Protein AF-A0A0A9AH48-F1 (afdb_monomer_lite)

Sequence (201 aa):
MADVQRRRLSGMTERDKIAEALKIYRGRDGKDGEPFKFLHCWPLMQHTPKWNDLLTSKKQTTSSKKQKASSSASPGLSTPVSADSCCPNDDDAAVTLSSEALKRPPGKKDVKEKRARSQLSKEQNLYKEAFDDLWSKKSLLEAEKEQKKQECYERAYAQEQERIRIDQENLVARNKELELKTWLEKERIMSIDTVPRVVHV

Structure (mmCIF, N/CA/C/O backbone):
data_AF-A0A0A9AH48-F1
#
_entry.id   AF-A0A0A9AH48-F1
#
loop_
_atom_site.group_PDB
_atom_site.id
_atom_site.type_symbol
_atom_site.label_atom_id
_atom_site.label_alt_id
_atom_site.label_comp_id
_atom_site.label_asym_id
_atom_site.label_entity_id
_atom_site.label_seq_id
_atom_site.pdbx_PDB_ins_code
_atom_site.Cartn_x
_atom_site.Cartn_y
_atom_site.Cartn_z
_atom_site.occupancy
_atom_site.B_iso_or_equiv
_atom_site.auth_seq_id
_atom_site.auth_comp_id
_atom_site.auth_asym_id
_atom_site.auth_atom_id
_atom_site.pdbx_PDB_model_num
ATOM 1 N N . MET A 1 1 ? -27.905 21.337 14.144 1.00 49.84 1 MET A N 1
ATOM 2 C CA . MET A 1 1 ? -29.143 20.897 14.844 1.00 49.84 1 MET A CA 1
ATOM 3 C C . MET A 1 1 ? -30.244 21.967 14.839 1.00 49.84 1 MET A C 1
ATOM 5 O O . MET A 1 1 ? -31.364 21.639 14.467 1.00 49.84 1 MET A O 1
ATOM 9 N N . ALA A 1 2 ? -29.953 23.232 15.186 1.00 49.94 2 ALA A N 1
ATOM 10 C CA . ALA A 1 2 ? -30.958 24.311 15.210 1.00 49.94 2 ALA A CA 1
ATOM 11 C C . ALA A 1 2 ? -31.570 24.646 13.829 1.00 49.94 2 ALA A C 1
ATOM 13 O O . ALA A 1 2 ? -32.741 25.005 13.748 1.00 49.94 2 ALA A O 1
ATOM 14 N N . ASP A 1 3 ? -30.815 24.474 12.738 1.00 56.50 3 ASP A N 1
ATOM 15 C CA . ASP A 1 3 ? -31.299 24.766 11.378 1.00 56.50 3 ASP A CA 1
ATOM 16 C C . ASP A 1 3 ? -32.334 23.756 10.858 1.00 56.50 3 ASP A C 1
ATOM 18 O O . ASP A 1 3 ? -33.286 24.147 10.188 1.00 56.50 3 ASP A O 1
ATOM 22 N N . VAL A 1 4 ? -32.213 22.480 11.239 1.00 55.78 4 VAL A N 1
ATOM 23 C CA . VAL A 1 4 ? -33.151 21.406 10.852 1.00 55.78 4 VAL A CA 1
ATOM 24 C C . VAL A 1 4 ? -34.480 21.543 11.598 1.00 55.78 4 VAL A C 1
ATOM 26 O O . VAL A 1 4 ? -35.555 21.381 11.029 1.00 55.78 4 VAL A O 1
ATOM 29 N N . GLN A 1 5 ? -34.440 21.920 12.881 1.00 56.81 5 GLN A N 1
ATOM 30 C CA . GLN A 1 5 ? -35.655 22.110 13.682 1.00 56.81 5 GLN A CA 1
ATOM 31 C C . GLN A 1 5 ? -36.518 23.297 13.229 1.00 56.81 5 GLN A C 1
ATOM 33 O O . GLN A 1 5 ? -37.708 23.313 13.549 1.00 56.81 5 GLN A O 1
ATOM 38 N N . ARG A 1 6 ? -35.942 24.261 12.496 1.00 58.12 6 ARG A N 1
ATOM 39 C CA . ARG A 1 6 ? -36.639 25.444 11.964 1.00 58.12 6 ARG A CA 1
ATOM 40 C C . ARG A 1 6 ? -37.364 25.190 10.637 1.00 58.12 6 ARG A C 1
ATOM 42 O O . ARG A 1 6 ? -38.284 25.931 10.317 1.00 58.12 6 ARG A O 1
ATOM 49 N N . ARG A 1 7 ? -37.012 24.133 9.896 1.00 59.62 7 ARG A N 1
ATOM 50 C CA . ARG A 1 7 ? -37.575 23.798 8.572 1.00 59.62 7 ARG A CA 1
ATOM 51 C C . ARG A 1 7 ? -38.708 22.769 8.638 1.00 59.62 7 ARG A C 1
ATOM 53 O O . ARG A 1 7 ? -38.764 21.873 7.806 1.00 59.62 7 ARG A O 1
ATOM 60 N N . ARG A 1 8 ? -39.592 22.838 9.642 1.00 57.47 8 ARG A N 1
ATOM 61 C CA . ARG A 1 8 ? -40.650 21.824 9.839 1.00 57.47 8 ARG A CA 1
ATOM 62 C C . ARG A 1 8 ? -41.649 21.794 8.676 1.00 57.47 8 ARG A C 1
ATOM 64 O O . ARG A 1 8 ? -42.706 22.408 8.748 1.00 57.47 8 ARG A O 1
ATOM 71 N N . LEU A 1 9 ? -41.333 21.028 7.639 1.00 56.31 9 LEU A N 1
ATOM 72 C CA . LEU A 1 9 ? -42.283 20.578 6.633 1.00 56.31 9 LEU A CA 1
ATOM 73 C C . LEU A 1 9 ? -43.067 19.402 7.234 1.00 56.31 9 LEU A C 1
ATOM 75 O O . LEU A 1 9 ? -42.487 18.476 7.812 1.00 56.31 9 LEU A O 1
ATOM 79 N N . SER A 1 10 ? -44.396 19.486 7.184 1.00 58.53 10 SER A N 1
ATOM 80 C CA . SER A 1 10 ? -45.289 18.436 7.685 1.00 58.53 10 SER A CA 1
ATOM 81 C C . SER A 1 10 ? -44.989 17.106 6.976 1.00 58.53 10 SER A C 1
ATOM 83 O O . SER A 1 10 ? -44.816 17.093 5.762 1.00 58.53 10 SER A O 1
ATOM 85 N N . GLY A 1 11 ? -44.899 15.999 7.724 1.00 67.00 11 GLY A N 1
ATOM 86 C CA . GLY A 1 11 ? -44.683 14.648 7.172 1.00 67.00 11 GLY A CA 1
ATOM 87 C C . GLY A 1 11 ? -43.262 14.074 7.278 1.00 67.00 11 GLY A C 1
ATOM 88 O O . GLY A 1 11 ? -43.054 12.914 6.946 1.00 67.00 11 GLY A O 1
ATOM 89 N N . MET A 1 12 ? -42.286 14.831 7.785 1.00 69.88 12 MET A N 1
ATOM 90 C CA . MET A 1 12 ? -40.894 14.372 7.869 1.00 69.88 12 MET A CA 1
ATOM 91 C C . MET A 1 12 ? -40.663 13.410 9.049 1.00 69.88 12 MET A C 1
ATOM 93 O O . MET A 1 12 ? -40.837 13.785 10.222 1.00 69.88 12 MET A O 1
ATOM 97 N N . THR A 1 13 ? -40.255 12.172 8.752 1.00 80.00 13 THR A N 1
ATOM 98 C CA . THR A 1 13 ? -39.996 11.137 9.762 1.00 80.00 13 THR A CA 1
ATOM 99 C C . THR A 1 13 ? -38.725 11.444 10.558 1.00 80.00 13 THR A C 1
ATOM 101 O O . THR A 1 13 ? -37.903 12.284 10.189 1.00 80.00 13 THR A O 1
ATOM 104 N N . GLU A 1 14 ? -38.542 10.787 11.704 1.00 76.38 14 GLU A N 1
ATOM 105 C CA . GLU A 1 14 ? -37.315 10.943 12.499 1.00 76.38 14 GLU A CA 1
ATOM 106 C C . GLU A 1 14 ? -36.061 10.526 11.717 1.00 76.38 14 GLU A C 1
ATOM 108 O O . GLU A 1 14 ? -35.030 11.190 11.807 1.00 76.38 14 GLU A O 1
ATOM 113 N N . ARG A 1 15 ? -36.181 9.499 10.867 1.00 80.06 15 ARG A N 1
ATOM 114 C CA . ARG A 1 15 ? -35.108 9.064 9.964 1.00 80.06 15 ARG A CA 1
ATOM 115 C C . ARG A 1 15 ? -34.730 10.159 8.972 1.00 80.06 15 ARG A C 1
ATOM 117 O O . ARG A 1 15 ? -33.544 10.413 8.784 1.00 80.06 15 ARG A O 1
ATOM 124 N N . ASP A 1 16 ? -35.718 10.857 8.419 1.00 83.75 16 ASP A N 1
ATOM 125 C CA . ASP A 1 16 ? -35.485 11.947 7.465 1.00 83.75 16 ASP A CA 1
ATOM 126 C C . ASP A 1 16 ? -34.756 13.124 8.124 1.00 83.75 16 ASP A C 1
ATOM 128 O O . ASP A 1 16 ? -33.845 13.708 7.540 1.00 83.75 16 ASP A O 1
ATOM 132 N N . LYS A 1 17 ? -35.087 13.432 9.385 1.00 84.62 17 LYS A N 1
ATOM 133 C CA . LYS A 1 17 ? -34.401 14.473 10.172 1.00 84.62 17 LYS A CA 1
ATOM 134 C C . LYS A 1 17 ? -32.947 14.111 10.452 1.00 84.62 17 LYS A C 1
ATOM 136 O O . LYS A 1 17 ? -32.075 14.974 10.373 1.00 84.62 17 LYS A O 1
ATOM 141 N N . ILE A 1 18 ? -32.683 12.845 10.774 1.00 85.50 18 ILE A N 1
ATOM 142 C CA . ILE A 1 18 ? -31.320 12.340 10.971 1.00 85.50 18 ILE A CA 1
ATOM 143 C C . ILE A 1 18 ? -30.544 12.412 9.649 1.00 85.50 18 ILE A C 1
ATOM 145 O O . ILE A 1 18 ? -29.411 12.893 9.634 1.00 85.50 18 ILE A O 1
ATOM 149 N N . ALA A 1 19 ? -31.154 12.007 8.533 1.00 85.06 19 ALA A N 1
ATOM 150 C CA . ALA A 1 19 ? -30.534 12.058 7.211 1.00 85.06 19 ALA A CA 1
ATOM 151 C C . ALA A 1 19 ? -30.188 13.496 6.782 1.00 85.06 19 ALA A C 1
ATOM 153 O O . ALA A 1 19 ? -29.071 13.750 6.320 1.00 85.06 19 ALA A O 1
ATOM 154 N N . GLU A 1 20 ? -31.098 14.451 6.987 1.00 84.06 20 GLU A N 1
ATOM 155 C CA . GLU A 1 20 ? -30.853 15.868 6.702 1.00 84.06 20 GLU A CA 1
ATOM 156 C C . GLU A 1 20 ? -29.744 16.435 7.601 1.00 84.06 20 GLU A C 1
ATOM 158 O O . GLU A 1 20 ? -28.820 17.088 7.113 1.00 84.06 20 GLU A O 1
ATOM 163 N N . ALA A 1 21 ? -29.773 16.128 8.901 1.00 84.69 21 ALA A N 1
ATOM 164 C CA . ALA A 1 21 ? -28.740 16.561 9.836 1.00 84.69 21 ALA A CA 1
ATOM 165 C C . ALA A 1 21 ? -27.350 16.024 9.456 1.00 84.69 21 ALA A C 1
ATOM 167 O O . ALA A 1 21 ? -26.375 16.774 9.501 1.00 84.69 21 ALA A O 1
ATOM 168 N N . LEU A 1 22 ? -27.254 14.762 9.024 1.00 84.75 22 LEU A N 1
ATOM 169 C CA . LEU A 1 22 ? -26.005 14.163 8.544 1.00 84.75 22 LEU A CA 1
ATOM 170 C C . LEU A 1 22 ? -25.510 14.803 7.245 1.00 84.75 22 LEU A C 1
ATOM 172 O O . LEU A 1 22 ? -24.304 14.969 7.062 1.00 84.75 22 LEU A O 1
ATOM 176 N N . LYS A 1 23 ? -26.427 15.175 6.345 1.00 84.62 23 LYS A N 1
ATOM 177 C CA . LYS A 1 23 ? -26.090 15.897 5.112 1.00 84.62 23 LYS A CA 1
ATOM 178 C C . LYS A 1 23 ? -25.505 17.275 5.423 1.00 84.62 23 LYS A C 1
ATOM 180 O O . LYS A 1 23 ? -24.501 17.647 4.826 1.00 84.62 23 LYS A O 1
ATOM 185 N N . ILE A 1 24 ? -26.091 17.994 6.379 1.00 83.94 24 ILE A N 1
ATOM 186 C CA . ILE A 1 24 ? -25.587 19.299 6.828 1.00 83.94 24 ILE A CA 1
ATOM 187 C C . ILE A 1 24 ? -24.231 19.147 7.521 1.00 83.94 24 ILE A C 1
ATOM 189 O O . ILE A 1 24 ? -23.325 19.925 7.241 1.00 83.94 24 ILE A O 1
ATOM 193 N N . TYR A 1 25 ? -24.069 18.130 8.372 1.00 82.62 25 TYR A N 1
ATOM 194 C CA . TYR A 1 25 ? -22.811 17.868 9.071 1.00 82.62 25 TYR A CA 1
ATOM 195 C C . TYR A 1 25 ? -21.651 17.663 8.089 1.00 82.62 25 TYR A C 1
ATOM 197 O O . TYR A 1 25 ? -20.640 18.347 8.204 1.00 82.62 25 TYR A O 1
ATOM 205 N N . ARG A 1 26 ? -21.833 16.822 7.060 1.00 81.94 26 ARG A N 1
ATOM 206 C CA . ARG A 1 26 ? -20.818 16.608 6.011 1.00 81.94 26 ARG A CA 1
ATOM 207 C C . ARG A 1 26 ? -20.449 17.871 5.231 1.00 81.94 26 ARG A C 1
ATOM 209 O O . ARG A 1 26 ? -19.326 17.962 4.761 1.00 81.94 26 ARG A O 1
ATOM 216 N N . GLY A 1 27 ? -21.384 18.806 5.056 1.00 72.25 27 GLY A N 1
ATOM 217 C CA . GLY A 1 27 ? -21.158 20.015 4.258 1.00 72.25 27 GLY A CA 1
ATOM 218 C C . GLY A 1 27 ? -20.640 21.226 5.037 1.00 72.25 27 GLY A C 1
ATOM 219 O O . GLY A 1 27 ? -20.173 22.170 4.410 1.00 72.25 27 GLY A O 1
ATOM 220 N N . ARG A 1 28 ? -20.765 21.242 6.372 1.00 66.00 28 ARG A N 1
ATOM 221 C CA . ARG A 1 28 ? -20.527 22.447 7.190 1.00 66.00 28 ARG A CA 1
ATOM 222 C C . ARG A 1 28 ? -19.493 22.261 8.299 1.00 66.00 28 ARG A C 1
ATOM 224 O O . ARG A 1 28 ? -18.711 23.174 8.523 1.00 66.00 28 ARG A O 1
ATOM 231 N N . ASP A 1 29 ? -19.487 21.096 8.951 1.00 60.84 29 ASP A N 1
ATOM 232 C CA . ASP A 1 29 ? -18.721 20.855 10.188 1.00 60.84 29 ASP A CA 1
ATOM 233 C C . ASP A 1 29 ? -17.837 19.591 10.133 1.00 60.84 29 ASP A C 1
ATOM 235 O O . ASP A 1 29 ? -17.023 19.351 11.027 1.00 60.84 29 ASP A O 1
ATOM 239 N N . GLY A 1 30 ? -18.001 18.744 9.114 1.00 61.38 30 GLY A N 1
ATOM 240 C CA . GLY A 1 30 ? -17.154 17.580 8.897 1.00 61.38 30 GLY A CA 1
ATOM 241 C C . GLY A 1 30 ? -15.788 18.024 8.392 1.00 61.38 30 GLY A C 1
ATOM 242 O O . GLY A 1 30 ? -15.699 18.579 7.300 1.00 61.38 30 GLY A O 1
ATOM 243 N N . LYS A 1 31 ? -14.724 17.752 9.160 1.00 60.12 31 LYS A N 1
ATOM 244 C CA . LYS A 1 31 ? -13.366 17.740 8.603 1.00 60.12 31 LYS A CA 1
ATOM 245 C C . LYS A 1 31 ? -13.378 16.760 7.424 1.00 60.12 31 LYS A C 1
ATOM 247 O O . LYS A 1 31 ? -13.633 15.577 7.625 1.00 60.12 31 LYS A O 1
ATOM 252 N N . ASP A 1 32 ? -13.209 17.278 6.214 1.00 63.44 32 ASP A N 1
ATOM 253 C CA . ASP A 1 32 ? -12.884 16.503 5.013 1.00 63.44 32 ASP A CA 1
ATOM 254 C C . ASP A 1 32 ? -13.919 15.439 4.595 1.00 63.44 32 ASP A C 1
ATOM 256 O O . ASP A 1 32 ? -13.577 14.371 4.100 1.00 63.44 32 ASP A O 1
ATOM 260 N N . GLY A 1 33 ? -15.217 15.714 4.785 1.00 68.06 33 GLY A N 1
ATOM 261 C CA . GLY A 1 33 ? -16.286 14.805 4.341 1.00 68.06 33 GLY A CA 1
ATOM 262 C C . GLY A 1 33 ? -16.446 13.537 5.190 1.00 68.06 33 GLY A C 1
ATOM 263 O O . GLY A 1 33 ? -17.256 12.670 4.848 1.00 68.06 33 GLY A O 1
ATOM 264 N N . GLU A 1 34 ? -15.738 13.449 6.317 1.00 72.75 34 GLU A N 1
ATOM 265 C CA . GLU A 1 34 ? -15.803 12.315 7.233 1.00 72.75 34 GLU A CA 1
ATOM 266 C C . GLU A 1 34 ? -17.229 12.098 7.783 1.00 72.75 34 GLU A C 1
ATOM 268 O O . GLU A 1 34 ? -17.906 13.046 8.211 1.00 72.75 34 GLU A O 1
ATOM 273 N N . PRO A 1 35 ? -17.721 10.844 7.809 1.00 79.44 35 PRO A N 1
ATOM 274 C CA . PRO A 1 35 ? -19.018 10.534 8.387 1.00 79.44 35 PRO A CA 1
ATOM 275 C C . PRO A 1 35 ? -19.008 10.759 9.906 1.00 79.44 35 PRO A C 1
ATOM 277 O O . PRO A 1 35 ? -17.994 10.614 10.588 1.00 79.44 35 PRO A O 1
ATOM 280 N N . PHE A 1 36 ? -20.174 11.084 10.470 1.00 83.25 36 PHE A N 1
ATOM 281 C CA . PHE A 1 36 ? -20.322 11.259 11.914 1.00 83.25 36 PHE A CA 1
ATOM 282 C C . PHE A 1 36 ? -19.965 9.959 12.661 1.00 83.25 36 PHE A C 1
ATOM 284 O O . PHE A 1 36 ? -20.714 8.980 12.628 1.00 83.25 36 PHE A O 1
ATOM 291 N N . LYS A 1 37 ? -18.823 9.969 13.359 1.00 84.56 37 LYS A N 1
ATOM 292 C CA . LYS A 1 37 ? -18.174 8.778 13.945 1.00 84.56 37 LYS A CA 1
ATOM 293 C C . LYS A 1 37 ? -19.051 8.032 14.961 1.00 84.56 37 LYS A C 1
ATOM 295 O O . LYS A 1 37 ? -18.939 6.818 15.110 1.00 84.56 37 LYS A O 1
ATOM 300 N N . PHE A 1 38 ? -19.977 8.739 15.611 1.00 85.31 38 PHE A N 1
ATOM 301 C CA . PHE A 1 38 ? -20.841 8.201 16.668 1.00 85.31 38 PHE A CA 1
ATOM 302 C C . PHE A 1 38 ? -22.277 7.904 16.219 1.00 85.31 38 PHE A C 1
ATOM 304 O O . PHE A 1 38 ? -23.157 7.717 17.058 1.00 85.31 38 PHE A O 1
ATOM 311 N N . LEU A 1 39 ? -22.548 7.834 14.909 1.00 86.19 39 LEU A N 1
ATOM 312 C CA . LEU A 1 39 ? -23.901 7.535 14.419 1.00 86.19 39 LEU A CA 1
ATOM 313 C C . LEU A 1 39 ? -24.406 6.171 14.917 1.00 86.19 39 LEU A C 1
ATOM 315 O O . LEU A 1 39 ? -25.579 6.022 15.248 1.00 86.19 39 LEU A O 1
ATOM 319 N N . HIS A 1 40 ? -23.499 5.199 15.029 1.00 85.31 40 HIS A N 1
ATOM 320 C CA . HIS A 1 40 ? -23.788 3.847 15.506 1.00 85.31 40 HIS A CA 1
ATOM 321 C C . HIS A 1 40 ? -24.152 3.787 17.001 1.00 85.31 40 HIS A C 1
ATOM 323 O O . HIS A 1 40 ? -24.808 2.842 17.430 1.00 85.31 40 HIS A O 1
ATOM 329 N N . CYS A 1 41 ? -23.771 4.791 17.800 1.00 85.38 41 CYS A N 1
ATOM 330 C CA . CYS A 1 41 ? -24.069 4.822 19.233 1.00 85.38 41 CYS A CA 1
ATOM 331 C C . CYS A 1 41 ? -25.546 5.138 19.509 1.00 85.38 41 CYS A C 1
ATOM 333 O O . CYS A 1 41 ? -26.105 4.660 20.493 1.00 85.38 41 CYS A O 1
ATOM 335 N N . TRP A 1 42 ? -26.195 5.918 18.639 1.00 85.31 42 TRP A N 1
ATOM 336 C CA . TRP A 1 42 ? -27.593 6.326 18.805 1.00 85.31 42 TRP A CA 1
ATOM 337 C C . TRP A 1 42 ? -28.575 5.149 18.968 1.00 85.31 42 TRP A C 1
ATOM 339 O O . TRP A 1 42 ? -29.266 5.102 19.991 1.00 85.31 42 TRP A O 1
ATOM 349 N N . PRO A 1 43 ? -28.626 4.162 18.047 1.00 83.88 43 PRO A N 1
ATOM 350 C CA . PRO A 1 43 ? -29.531 3.022 18.190 1.00 83.88 43 PRO A CA 1
ATOM 351 C C . PRO A 1 43 ? -29.215 2.142 19.408 1.00 83.88 43 PRO A C 1
ATOM 353 O O . PRO A 1 43 ? -30.109 1.475 19.917 1.00 83.88 43 PRO A O 1
ATOM 356 N N . LEU A 1 44 ? -27.977 2.160 19.913 1.00 85.88 44 LEU A N 1
ATOM 357 C CA . LEU A 1 44 ? -27.593 1.424 21.122 1.00 85.88 44 LEU A CA 1
ATOM 358 C C . LEU A 1 44 ? -28.069 2.130 22.399 1.00 85.88 44 LEU A C 1
ATOM 360 O O . LEU A 1 44 ? -28.455 1.480 23.366 1.00 85.88 44 LEU A O 1
ATOM 364 N N . MET A 1 45 ? -28.072 3.464 22.408 1.00 83.19 45 MET A N 1
ATOM 365 C CA . MET A 1 45 ? 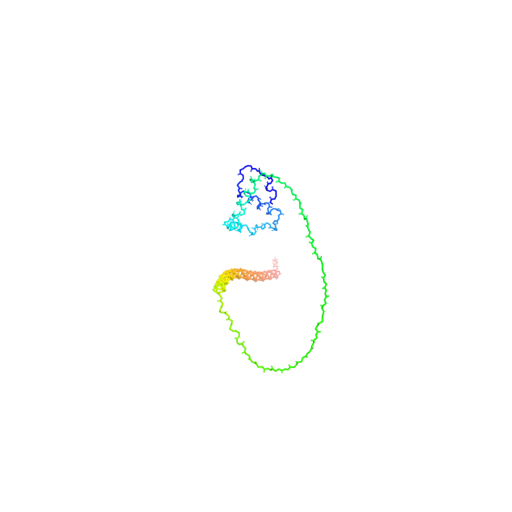-28.459 4.256 23.577 1.00 83.19 45 MET A CA 1
ATOM 366 C C . MET A 1 45 ? -29.976 4.412 23.715 1.00 83.19 45 MET A C 1
ATOM 368 O O . MET A 1 45 ? -30.478 4.411 24.841 1.00 83.19 45 MET A O 1
ATOM 372 N N . GLN A 1 46 ? -30.713 4.510 22.602 1.00 79.12 46 GLN A N 1
ATOM 373 C CA . GLN A 1 46 ? -32.150 4.824 22.612 1.00 79.12 46 GLN A CA 1
ATOM 374 C C . GLN A 1 46 ? -33.011 3.788 23.354 1.00 79.12 46 GLN A C 1
ATOM 376 O O . GLN A 1 46 ? -34.071 4.131 23.859 1.00 79.12 46 GLN A O 1
ATOM 381 N N . HIS A 1 47 ? -32.557 2.535 23.448 1.00 78.75 47 HIS A N 1
ATOM 382 C CA . HIS A 1 47 ? -33.293 1.460 24.122 1.00 78.75 47 HIS A CA 1
ATOM 383 C C . HIS A 1 47 ? -32.922 1.296 25.600 1.00 78.75 47 HIS A C 1
ATOM 385 O O . HIS A 1 47 ? -33.529 0.489 26.301 1.00 78.75 47 HIS A O 1
ATOM 391 N N . THR A 1 48 ? -31.944 2.055 26.098 1.00 83.00 48 THR A N 1
ATOM 392 C CA . THR A 1 48 ? -31.537 1.955 27.501 1.00 83.00 48 THR A CA 1
ATOM 393 C C . THR A 1 48 ? -32.567 2.631 28.421 1.00 83.00 48 THR A C 1
ATOM 395 O O . THR A 1 48 ? -33.095 3.697 28.086 1.00 83.00 48 THR A O 1
ATOM 398 N N . PRO A 1 49 ? -32.849 2.059 29.609 1.00 77.88 49 PRO A N 1
ATOM 399 C CA . PRO A 1 49 ? -33.900 2.553 30.507 1.00 77.88 49 PRO A CA 1
ATOM 400 C C . PRO A 1 49 ? -33.686 4.017 30.913 1.00 77.88 49 PRO A C 1
ATOM 402 O O . PRO A 1 49 ? -34.623 4.809 30.900 1.00 77.88 49 PRO A O 1
ATOM 405 N N . LYS A 1 50 ? -32.424 4.417 31.120 1.00 82.06 50 LYS A N 1
ATOM 406 C CA . LYS A 1 50 ? -32.038 5.796 31.453 1.00 82.06 50 LYS A CA 1
ATOM 407 C C . LYS A 1 50 ? -32.504 6.829 30.416 1.00 82.06 50 LYS A C 1
ATOM 409 O O . LYS A 1 50 ? -32.812 7.962 30.779 1.00 82.06 50 LYS A O 1
ATOM 414 N N . TRP A 1 51 ? -32.532 6.464 29.133 1.00 79.44 51 TRP A N 1
ATOM 415 C CA . TRP A 1 51 ? -32.963 7.357 28.054 1.00 79.44 51 TRP A CA 1
ATOM 416 C C . TRP A 1 51 ? -34.473 7.306 27.823 1.00 79.44 51 TRP A C 1
ATOM 418 O O . TRP A 1 51 ? -35.078 8.347 27.566 1.00 79.44 51 TRP A O 1
ATOM 428 N N . ASN A 1 52 ? -35.093 6.137 27.991 1.00 78.00 52 ASN A N 1
ATOM 429 C CA . ASN A 1 52 ? -36.548 5.998 27.934 1.00 78.00 52 ASN A CA 1
ATOM 430 C C . ASN A 1 52 ? -37.242 6.866 28.997 1.00 78.00 52 ASN A C 1
ATOM 432 O O . ASN A 1 52 ? -38.171 7.601 28.662 1.00 78.00 52 ASN A O 1
ATOM 436 N N . ASP A 1 53 ? -36.732 6.871 30.232 1.00 78.81 53 ASP A N 1
ATOM 437 C CA . ASP A 1 53 ? -37.262 7.692 31.332 1.00 78.81 53 ASP A CA 1
ATOM 438 C C . ASP A 1 53 ? -37.124 9.198 31.059 1.00 78.81 53 ASP A C 1
ATOM 440 O O . ASP A 1 53 ? -38.002 9.998 31.389 1.00 78.81 53 ASP A O 1
ATOM 444 N N . LEU A 1 54 ? -36.040 9.606 30.392 1.00 77.12 54 LEU A N 1
ATOM 445 C CA . LEU A 1 54 ? -35.839 10.993 29.974 1.00 77.12 54 LEU A CA 1
ATOM 446 C C . LEU A 1 54 ? -36.861 11.409 28.900 1.00 77.12 54 LEU A C 1
ATOM 448 O O . LEU A 1 54 ? -37.391 12.523 28.940 1.00 77.12 54 LEU A O 1
ATOM 452 N N . LEU A 1 55 ? -37.152 10.526 27.936 1.00 73.00 55 LEU A N 1
ATOM 453 C CA . LEU A 1 55 ? -38.136 10.780 26.879 1.00 73.00 55 LEU A CA 1
ATOM 454 C C . LEU A 1 55 ? -39.569 10.854 27.429 1.00 73.00 55 LEU A C 1
ATOM 456 O O . LEU A 1 55 ? -40.349 11.700 26.978 1.00 73.00 55 LEU A O 1
ATOM 460 N N . THR A 1 56 ? -39.924 10.011 28.400 1.00 70.06 56 THR A N 1
ATOM 461 C CA . THR A 1 56 ? -41.249 10.024 29.046 1.00 70.06 56 THR A CA 1
ATOM 462 C C . THR A 1 56 ? -41.410 11.226 29.982 1.00 70.06 56 THR A C 1
ATOM 464 O O . THR A 1 56 ? -42.424 11.922 29.900 1.00 70.06 56 THR A O 1
ATOM 467 N N . SER A 1 57 ? -40.383 11.568 30.767 1.00 67.88 57 SER A N 1
ATOM 468 C CA . SER A 1 57 ? -40.334 12.774 31.611 1.00 67.88 57 SER A CA 1
ATOM 469 C C . SER A 1 57 ? -40.469 14.070 30.797 1.00 67.88 57 SER A C 1
ATOM 471 O O . SER A 1 57 ? -41.240 14.975 31.137 1.00 67.88 57 SER A O 1
ATOM 473 N N . LYS A 1 58 ? -39.798 14.155 29.641 1.00 63.41 58 LYS A N 1
ATOM 474 C CA . LYS A 1 58 ? -39.886 15.326 28.756 1.00 63.41 58 LYS A CA 1
ATOM 475 C C . LYS A 1 58 ? -41.260 15.477 28.093 1.00 63.41 58 LYS A C 1
ATOM 477 O O . LYS A 1 58 ? -41.668 16.598 27.804 1.00 63.41 58 LYS A O 1
ATOM 482 N N . LYS A 1 59 ? -42.005 14.385 27.885 1.00 59.25 59 LYS A N 1
ATOM 483 C CA . LYS A 1 59 ? -43.416 14.458 27.462 1.00 59.25 59 LYS A CA 1
ATOM 484 C C . LYS A 1 59 ? -44.319 14.958 28.595 1.00 59.25 59 LYS A C 1
ATOM 486 O O . LYS A 1 59 ? -45.179 15.799 28.342 1.00 59.25 59 LYS A O 1
ATOM 491 N N . GLN A 1 60 ? -44.092 14.522 29.835 1.00 54.97 60 GLN A N 1
ATOM 492 C CA . GLN A 1 60 ? -44.903 14.921 30.994 1.00 54.97 60 GLN A CA 1
ATOM 493 C C . GLN A 1 60 ? -44.756 16.409 31.358 1.00 54.97 60 GLN A C 1
ATOM 495 O O . GLN A 1 60 ? -45.761 17.079 31.604 1.00 54.97 60 GLN A O 1
ATOM 500 N N . THR A 1 61 ? -43.537 16.956 31.306 1.00 50.88 61 THR A N 1
ATOM 501 C CA . THR A 1 61 ? -43.249 18.368 31.652 1.00 50.88 61 THR A CA 1
ATOM 502 C C . THR A 1 61 ? -43.859 19.394 30.692 1.00 50.88 61 THR A C 1
ATOM 504 O O . THR A 1 61 ? -43.988 20.562 31.047 1.00 50.88 61 THR A O 1
ATOM 507 N N . THR A 1 62 ? -44.296 18.983 29.499 1.00 47.06 62 THR A N 1
ATOM 508 C CA . THR A 1 62 ? -45.008 19.873 28.561 1.00 47.06 62 THR A CA 1
ATOM 509 C C . THR A 1 62 ? -46.518 19.960 28.807 1.00 47.06 62 THR A C 1
ATOM 511 O O . THR A 1 62 ? -47.183 20.768 28.162 1.00 47.06 62 THR A O 1
ATOM 514 N N . SER A 1 63 ? -47.068 19.171 29.743 1.00 47.69 63 SER A N 1
ATOM 515 C CA . SER A 1 63 ? -48.520 19.096 29.989 1.00 47.69 63 SER A CA 1
ATOM 516 C C . SER A 1 63 ? -49.026 19.853 31.227 1.00 47.69 63 SER A C 1
ATOM 518 O O . SER A 1 63 ? -50.231 20.047 31.364 1.00 47.69 63 SER A O 1
ATOM 520 N N . SER A 1 64 ? -48.158 20.349 32.115 1.00 43.59 64 SER A N 1
ATOM 521 C CA . SER A 1 64 ? -48.579 21.009 33.360 1.00 43.59 64 SER A CA 1
ATOM 522 C C . SER A 1 64 ? -48.483 22.538 33.287 1.00 43.59 64 SER A C 1
ATOM 524 O O . SER A 1 64 ? -47.578 23.171 33.828 1.00 43.59 64 SER A O 1
ATOM 526 N N . LYS A 1 65 ? -49.475 23.167 32.646 1.00 48.25 65 LYS A N 1
ATOM 527 C CA . LYS A 1 65 ? -49.720 24.613 32.762 1.00 48.25 65 LYS A CA 1
ATOM 528 C C . LYS A 1 65 ? -50.808 24.889 33.807 1.00 48.25 65 LYS A C 1
ATOM 530 O O . LYS A 1 65 ? -51.984 24.807 33.480 1.00 48.25 65 LYS A O 1
ATOM 535 N N . LYS A 1 66 ? -50.409 25.229 35.042 1.00 42.41 66 LYS A N 1
ATOM 536 C CA . LYS A 1 66 ? -51.194 25.941 36.089 1.00 42.41 66 LYS A CA 1
ATOM 537 C C . LYS A 1 66 ? -50.229 26.315 37.239 1.00 42.41 66 LYS A C 1
ATOM 539 O O . LYS A 1 66 ? -49.690 25.424 37.870 1.00 42.41 66 LYS A O 1
ATOM 544 N N . GLN A 1 67 ? -49.706 27.546 37.294 1.00 37.81 67 GLN A N 1
ATOM 545 C CA . GLN A 1 67 ? -50.222 28.762 37.970 1.00 37.81 67 GLN A CA 1
ATOM 546 C C . GLN A 1 67 ? -49.736 28.955 39.435 1.00 37.81 67 GLN A C 1
ATOM 548 O O . GLN A 1 67 ? -50.182 28.217 40.297 1.00 37.81 67 GLN A O 1
ATOM 553 N N . LYS A 1 68 ? -48.958 30.051 39.651 1.00 37.12 68 LYS A N 1
ATOM 554 C CA . LYS A 1 68 ? -48.785 30.932 40.856 1.00 37.12 68 LYS A CA 1
ATOM 555 C C . LYS A 1 68 ? -48.237 30.308 42.171 1.00 37.12 68 LYS A C 1
ATOM 557 O O . LYS A 1 68 ? -48.540 29.168 42.453 1.00 37.12 68 LYS A O 1
ATOM 562 N N . ALA A 1 69 ? -47.504 30.969 43.084 1.00 35.69 69 ALA A N 1
ATOM 563 C CA . ALA A 1 69 ? -46.826 32.271 43.212 1.00 35.69 69 ALA A CA 1
ATOM 564 C C . ALA A 1 69 ? -45.889 32.257 44.469 1.00 35.69 69 ALA A C 1
ATOM 566 O O . ALA A 1 69 ? -45.967 31.350 45.289 1.00 35.69 69 ALA A O 1
ATOM 567 N N . SER A 1 70 ? -45.031 33.281 44.550 1.00 33.03 70 SER A N 1
ATOM 568 C CA . SER A 1 70 ? -44.092 33.796 45.581 1.00 33.03 70 SER A CA 1
ATOM 569 C C . SER A 1 70 ? -44.337 33.587 47.097 1.00 33.03 70 SER A C 1
ATOM 571 O O . SER A 1 70 ? -45.477 33.684 47.542 1.00 33.03 70 SER A O 1
ATOM 573 N N . SER A 1 71 ? -43.256 33.506 47.904 1.00 35.16 71 SER A N 1
ATOM 574 C CA . SER A 1 71 ? -42.774 34.582 48.823 1.00 35.16 71 SER A CA 1
ATOM 575 C C . SER A 1 71 ? -41.881 34.094 49.992 1.00 35.16 71 SER A C 1
ATOM 577 O O . SER A 1 71 ? -41.992 32.973 50.467 1.00 35.16 71 SER A O 1
ATOM 579 N N . SER A 1 72 ? -40.998 35.005 50.414 1.00 31.67 72 SER A N 1
ATOM 580 C CA . SER A 1 72 ? -39.924 35.045 51.432 1.00 31.67 72 SER A CA 1
ATOM 581 C C . SER A 1 72 ? -40.261 34.762 52.911 1.00 31.67 72 SER A C 1
ATOM 583 O O . SER A 1 72 ? -41.361 35.112 53.328 1.00 31.67 72 SER A O 1
ATOM 585 N N . ALA A 1 73 ? -39.261 34.343 53.719 1.00 29.33 73 ALA A N 1
ATOM 586 C CA . ALA A 1 73 ? -38.713 35.074 54.900 1.00 29.33 73 ALA A CA 1
ATOM 587 C C . ALA A 1 73 ? -37.866 34.184 55.868 1.00 29.33 73 ALA A C 1
ATOM 589 O O . ALA A 1 73 ? -38.296 33.101 56.250 1.00 29.33 73 ALA A O 1
ATOM 590 N N . SER A 1 74 ? -36.689 34.684 56.289 1.00 33.47 74 SER A N 1
ATOM 591 C CA . SER A 1 74 ? -35.932 34.358 57.542 1.00 33.47 74 SER A CA 1
ATOM 592 C C . SER A 1 74 ? -36.483 35.232 58.716 1.00 33.47 74 SER A C 1
ATOM 594 O O . SER A 1 74 ? -37.370 36.020 58.375 1.00 33.47 74 SER A O 1
ATOM 596 N N . PRO A 1 75 ? -36.034 35.252 60.019 1.00 46.94 75 PRO A N 1
ATOM 597 C CA . PRO A 1 75 ? -34.677 35.021 60.601 1.00 46.94 75 PRO A CA 1
ATOM 598 C C . PRO A 1 75 ? -34.583 34.544 62.099 1.00 46.94 75 PRO A C 1
ATOM 600 O O . PRO A 1 75 ? -35.590 34.245 62.730 1.00 46.94 75 PRO A O 1
ATOM 603 N N . GLY A 1 76 ? -33.364 34.541 62.683 1.00 28.33 76 GLY A N 1
ATOM 604 C CA . GLY A 1 76 ? -33.086 34.713 64.138 1.00 28.33 76 GLY A CA 1
ATOM 605 C C . GLY A 1 76 ? -32.034 33.746 64.735 1.00 28.33 76 GLY A C 1
ATOM 606 O O . GLY A 1 76 ? -32.291 32.551 64.740 1.00 28.33 76 GLY A O 1
ATOM 607 N N . LEU A 1 77 ? -30.786 34.163 65.055 1.00 31.05 77 LEU A N 1
ATOM 608 C CA . LEU A 1 77 ? -30.288 34.808 66.316 1.00 31.05 77 LEU A CA 1
ATOM 609 C C . LEU A 1 77 ? -30.121 33.772 67.473 1.00 31.05 77 LEU A C 1
ATOM 611 O O . LEU A 1 77 ? -31.061 33.032 67.713 1.00 31.05 77 LEU A O 1
ATOM 615 N N . SER A 1 78 ? -29.023 33.582 68.232 1.00 31.11 78 SER A N 1
ATOM 616 C CA . SER A 1 78 ? -27.837 34.386 68.607 1.00 31.11 78 SER A CA 1
ATOM 617 C C . SER A 1 78 ? -26.708 33.509 69.230 1.00 31.11 78 SER A C 1
ATOM 619 O O . SER A 1 78 ? -26.993 32.477 69.832 1.00 31.11 78 SER A O 1
ATOM 621 N N . THR A 1 79 ? -25.446 33.955 69.146 1.00 32.12 79 THR A N 1
ATOM 622 C CA . THR A 1 79 ? -24.264 33.633 70.014 1.00 32.12 79 THR A CA 1
ATOM 623 C C . THR A 1 79 ? -24.289 34.535 71.296 1.00 32.12 79 THR A C 1
ATOM 625 O O . THR A 1 79 ? -25.255 35.302 71.356 1.00 32.12 79 THR A O 1
ATOM 628 N N . PRO A 1 80 ? -23.335 34.586 72.289 1.00 43.84 80 PRO A N 1
ATOM 629 C CA . PRO A 1 80 ? -21.876 34.286 72.256 1.00 43.84 80 PRO A CA 1
ATOM 630 C C . PRO A 1 80 ? -21.163 33.771 73.563 1.00 43.84 80 PRO A C 1
ATOM 632 O O . PRO A 1 80 ? -21.752 33.742 74.636 1.00 43.84 80 PRO A O 1
ATOM 635 N N . VAL A 1 81 ? -19.836 33.520 73.433 1.00 29.11 81 VAL A N 1
ATOM 636 C CA . VAL A 1 81 ? -18.719 33.787 74.406 1.00 29.11 81 VAL A CA 1
ATOM 637 C C . VAL A 1 81 ? -18.580 32.854 75.643 1.00 29.11 81 VAL A C 1
ATOM 639 O O . VAL A 1 81 ? -19.578 32.365 76.138 1.00 29.11 81 VAL A O 1
ATOM 642 N N . SER A 1 82 ? -17.425 32.532 76.257 1.00 28.50 82 SER A N 1
ATOM 643 C CA . SER A 1 82 ? -15.996 32.897 76.146 1.00 28.50 82 SER A CA 1
ATOM 644 C C . SER A 1 82 ? -15.114 31.803 76.805 1.00 28.50 82 SER A C 1
ATOM 646 O O . SER A 1 82 ? -15.625 30.937 77.508 1.00 28.50 82 SER A O 1
ATOM 648 N N . ALA A 1 83 ? -13.801 31.883 76.578 1.00 32.44 83 ALA A N 1
ATOM 649 C CA . ALA A 1 83 ? -12.714 30.961 76.931 1.00 32.44 83 ALA A CA 1
ATOM 650 C C . ALA A 1 83 ? -12.176 31.047 78.380 1.00 32.44 83 ALA A C 1
ATOM 652 O O . ALA A 1 83 ? -12.293 32.110 78.976 1.00 32.44 83 ALA A O 1
ATOM 653 N N . ASP A 1 84 ? -11.525 29.970 78.864 1.00 29.64 84 ASP A N 1
ATOM 654 C CA . ASP A 1 84 ? -10.213 29.923 79.578 1.00 29.64 84 ASP A CA 1
ATOM 655 C C . ASP A 1 84 ? -9.905 28.437 79.934 1.00 29.64 84 ASP A C 1
ATOM 657 O O . ASP A 1 84 ? -10.785 27.750 80.440 1.00 29.64 84 ASP A O 1
ATOM 661 N N . SER A 1 85 ? -8.854 27.756 79.457 1.00 28.77 85 SER A N 1
ATOM 662 C CA . SER A 1 85 ? -7.401 27.828 79.732 1.00 28.77 85 SER A CA 1
ATOM 663 C C . SER A 1 85 ? -6.923 27.082 80.998 1.00 28.77 85 SER A C 1
ATOM 665 O O . SER A 1 85 ? -7.558 27.129 82.045 1.00 28.77 85 SER A O 1
ATOM 667 N N . CYS A 1 86 ? -5.743 26.460 80.849 1.00 28.17 86 CYS A N 1
ATOM 668 C CA . CYS A 1 86 ? -4.792 25.933 81.847 1.00 28.17 86 CYS A CA 1
ATOM 669 C C . CYS A 1 86 ? -4.872 24.450 82.283 1.00 28.17 86 CYS A C 1
ATOM 671 O O . CYS A 1 86 ? -5.610 24.057 83.182 1.00 28.17 86 CYS A O 1
ATOM 673 N N . CYS A 1 87 ? -3.965 23.660 81.693 1.00 33.09 87 CYS A N 1
ATOM 674 C CA . CYS A 1 87 ? -3.366 22.443 82.260 1.00 33.09 87 CYS A CA 1
ATOM 675 C C . CYS A 1 87 ? -2.343 22.798 83.362 1.00 33.09 87 CYS A C 1
ATOM 677 O O . CYS A 1 87 ? -1.817 23.915 83.356 1.00 33.09 87 CYS A O 1
ATOM 679 N N . PRO A 1 88 ? -1.965 21.836 84.226 1.00 38.56 88 PRO A N 1
ATOM 680 C CA . PRO A 1 88 ? -0.532 21.515 84.357 1.00 38.56 88 PRO A CA 1
ATOM 681 C C . PRO A 1 88 ? -0.181 20.010 84.517 1.00 38.56 88 PRO A C 1
ATOM 683 O O . PRO A 1 88 ? -0.958 19.234 85.068 1.00 38.56 88 PRO A O 1
ATOM 686 N N . ASN A 1 89 ? 1.022 19.674 84.016 1.00 29.56 89 ASN A N 1
ATOM 687 C CA . ASN A 1 89 ? 1.914 18.501 84.217 1.00 29.56 89 ASN A CA 1
ATOM 688 C C . ASN A 1 89 ? 2.088 18.073 85.697 1.00 29.56 89 ASN A C 1
ATOM 690 O O . ASN A 1 89 ? 1.704 18.838 86.574 1.00 29.56 89 ASN A O 1
ATOM 694 N N . ASP A 1 90 ? 2.732 16.981 86.129 1.00 30.52 90 ASP A N 1
ATOM 695 C CA . ASP A 1 90 ? 3.448 15.772 85.646 1.00 30.52 90 ASP A CA 1
ATOM 696 C C . ASP A 1 90 ? 3.554 14.868 86.911 1.00 30.52 90 ASP A C 1
ATOM 698 O O . ASP A 1 90 ? 3.524 15.417 88.011 1.00 30.52 90 ASP A O 1
ATOM 702 N N . ASP A 1 91 ? 3.663 13.538 86.778 1.00 32.94 91 ASP A N 1
ATOM 703 C CA . ASP A 1 91 ? 4.644 12.680 87.497 1.00 32.94 91 ASP A CA 1
ATOM 704 C C . ASP A 1 91 ? 4.299 11.169 87.472 1.00 32.94 91 ASP A C 1
ATOM 706 O O . ASP A 1 91 ? 3.282 10.715 87.996 1.00 32.94 91 ASP A O 1
ATOM 710 N N . ASP A 1 92 ? 5.252 10.437 86.884 1.00 30.20 92 ASP A N 1
ATOM 711 C CA . ASP A 1 92 ? 5.837 9.129 87.227 1.00 30.20 92 ASP A CA 1
ATOM 712 C C . ASP A 1 92 ? 5.038 7.797 87.261 1.00 30.20 92 ASP A C 1
ATOM 714 O O . ASP A 1 92 ? 3.815 7.699 87.299 1.00 30.20 92 ASP A O 1
ATOM 718 N N . ALA A 1 93 ? 5.812 6.720 87.130 1.00 35.00 93 ALA A N 1
ATOM 719 C CA . ALA A 1 93 ? 5.560 5.505 86.376 1.00 35.00 93 ALA A CA 1
ATOM 720 C C . ALA A 1 93 ? 5.096 4.287 87.197 1.00 35.00 93 ALA A C 1
ATOM 722 O O . ALA A 1 93 ? 5.514 4.094 88.332 1.00 35.00 93 ALA A O 1
ATOM 723 N N . ALA A 1 94 ? 4.355 3.369 86.553 1.00 34.16 94 ALA A N 1
ATOM 724 C CA . ALA A 1 94 ? 4.526 1.912 86.699 1.00 34.16 94 ALA A CA 1
ATOM 725 C C . ALA A 1 94 ? 3.653 1.129 85.696 1.00 34.16 94 ALA A C 1
ATOM 727 O O . ALA A 1 94 ? 2.438 1.283 85.615 1.00 34.16 94 ALA A O 1
ATOM 728 N N . VAL A 1 95 ? 4.298 0.240 84.943 1.00 37.69 95 VAL A N 1
ATOM 729 C CA . VAL A 1 95 ? 3.721 -0.728 83.998 1.00 37.69 95 VAL A CA 1
ATOM 730 C C . VAL A 1 95 ? 3.029 -1.870 84.752 1.00 37.69 95 VAL A C 1
ATOM 732 O O . VAL A 1 95 ? 3.681 -2.466 85.599 1.00 37.69 95 VAL A O 1
ATOM 735 N N . THR A 1 96 ? 1.797 -2.273 84.388 1.00 31.27 96 THR A N 1
ATOM 736 C CA . THR A 1 96 ? 1.339 -3.691 84.395 1.00 31.27 96 THR A CA 1
ATOM 737 C C . THR A 1 96 ? 0.096 -3.903 83.498 1.00 31.27 96 THR A C 1
ATOM 739 O O . THR A 1 96 ? -1.035 -3.636 83.877 1.00 31.27 96 THR A O 1
ATOM 742 N N . LEU A 1 97 ? 0.367 -4.369 82.276 1.00 32.91 97 LEU A N 1
ATOM 743 C CA . LEU A 1 97 ? -0.315 -5.395 81.464 1.00 32.91 97 LEU A CA 1
ATOM 744 C C . LEU A 1 97 ? -1.855 -5.586 81.480 1.00 32.91 97 LEU A C 1
ATOM 746 O O . LEU A 1 97 ? -2.448 -6.084 82.428 1.00 32.91 97 LEU A O 1
ATOM 750 N N . SER A 1 98 ? -2.396 -5.432 80.263 1.00 38.00 98 SER A N 1
ATOM 751 C CA . SER A 1 98 ? -3.365 -6.311 79.583 1.00 38.00 98 SER A CA 1
ATOM 752 C C . SER A 1 98 ? -4.778 -6.450 80.166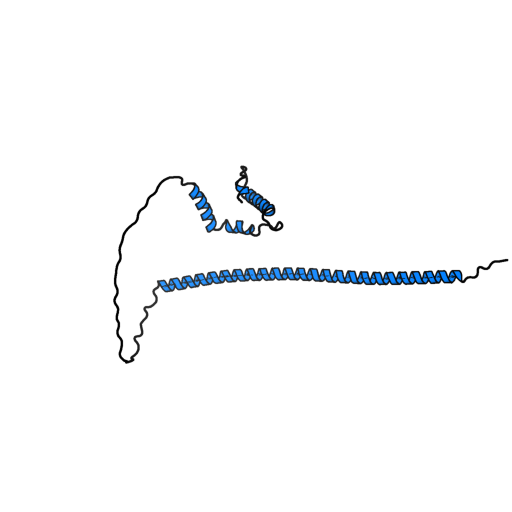 1.00 38.00 98 SER A C 1
ATOM 754 O O . SER A 1 98 ? -5.096 -7.393 80.884 1.00 38.00 98 SER A O 1
ATOM 756 N N . SER A 1 99 ? -5.678 -5.571 79.715 1.00 32.94 99 SER A N 1
ATOM 757 C CA . SER A 1 99 ? -7.101 -5.901 79.607 1.00 32.94 99 SER A CA 1
ATOM 758 C C . SER A 1 99 ? -7.421 -6.099 78.130 1.00 32.94 99 SER A C 1
ATOM 760 O O . SER A 1 99 ? -7.619 -5.144 77.375 1.00 32.94 99 SER A O 1
ATOM 762 N N . GLU A 1 100 ? -7.372 -7.366 77.725 1.00 40.94 100 GLU A N 1
ATOM 763 C CA . GLU A 1 100 ? -7.844 -7.899 76.453 1.00 40.94 100 GLU A CA 1
ATOM 764 C C . GLU A 1 100 ? -9.272 -7.387 76.210 1.00 40.94 100 GLU A C 1
ATOM 766 O O . GLU A 1 100 ? -10.259 -7.904 76.741 1.00 40.94 100 GLU A O 1
ATOM 771 N N . ALA A 1 101 ? -9.383 -6.307 75.437 1.00 42.31 101 ALA A N 1
ATOM 772 C CA . ALA A 1 101 ? -10.655 -5.752 75.022 1.00 42.31 101 ALA A CA 1
ATOM 773 C C . ALA A 1 101 ? -11.345 -6.775 74.114 1.00 42.31 101 ALA A C 1
ATOM 775 O O . ALA A 1 101 ? -11.110 -6.807 72.904 1.00 42.31 101 ALA A O 1
ATOM 776 N N . LEU A 1 102 ? -12.210 -7.605 74.704 1.00 51.38 102 LEU A N 1
ATOM 777 C CA . LEU A 1 102 ? -13.160 -8.459 73.999 1.00 51.38 102 LEU A CA 1
ATOM 778 C C . LEU A 1 102 ? -14.018 -7.586 73.073 1.00 51.38 102 LEU A C 1
ATOM 780 O O . LEU A 1 102 ? -15.066 -7.052 73.448 1.00 51.38 102 LEU A O 1
ATOM 784 N N . LYS A 1 103 ? -13.549 -7.418 71.834 1.00 57.97 103 LYS A N 1
ATOM 785 C CA . LYS A 1 103 ? -14.298 -6.783 70.755 1.00 57.97 103 LYS A CA 1
ATOM 786 C C . LYS A 1 103 ? -15.537 -7.633 70.505 1.00 57.97 103 LYS A C 1
ATOM 788 O O . LYS A 1 103 ? -15.442 -8.800 70.132 1.00 57.97 103 LYS A O 1
ATOM 793 N N . ARG A 1 104 ? -16.707 -7.030 70.727 1.00 55.62 104 ARG A N 1
ATOM 794 C CA . ARG A 1 104 ? -18.010 -7.639 70.435 1.00 55.62 104 ARG A CA 1
ATOM 795 C C . ARG A 1 104 ? -18.020 -8.164 68.989 1.00 55.62 104 ARG A C 1
ATOM 797 O O . ARG A 1 104 ? -17.539 -7.455 68.101 1.00 55.62 104 ARG A O 1
ATOM 804 N N . PRO A 1 105 ? -18.556 -9.371 68.732 1.00 63.34 105 PRO A N 1
ATOM 805 C CA . PRO A 1 105 ? -18.553 -9.949 67.397 1.00 63.34 105 PRO A CA 1
ATOM 806 C C . PRO A 1 105 ? -19.329 -9.050 66.420 1.00 63.34 105 PRO A C 1
ATOM 808 O O . PRO A 1 105 ? -20.349 -8.467 66.802 1.00 63.34 105 PRO A O 1
ATOM 811 N N . PRO A 1 106 ? -18.855 -8.916 65.168 1.00 62.16 106 PRO A N 1
ATOM 812 C CA . PRO A 1 106 ? -19.460 -8.030 64.184 1.00 62.16 106 PRO A CA 1
ATOM 813 C C . PRO A 1 106 ? -20.929 -8.397 63.970 1.00 62.16 106 PRO A C 1
ATOM 815 O O . PRO A 1 106 ? -21.285 -9.561 63.769 1.00 62.16 106 PRO A O 1
ATOM 818 N N . GLY A 1 107 ? -21.795 -7.387 64.030 1.00 59.59 107 GLY A N 1
ATOM 819 C CA . GLY A 1 107 ? -23.228 -7.569 63.862 1.00 59.59 107 GLY A CA 1
ATOM 820 C C . GLY A 1 107 ? -23.566 -8.090 62.465 1.00 59.59 107 GLY A C 1
ATOM 821 O O . GLY A 1 107 ? -22.880 -7.807 61.483 1.00 59.59 107 GLY A O 1
ATOM 822 N N . LYS A 1 108 ? -24.686 -8.811 62.347 1.00 62.75 108 LYS A N 1
ATOM 823 C CA . LYS A 1 108 ? -25.172 -9.411 61.087 1.00 62.75 108 LYS A CA 1
ATOM 824 C C . LYS A 1 108 ? -25.293 -8.418 59.905 1.00 62.75 108 LYS A C 1
ATOM 826 O O . LYS A 1 108 ? -25.348 -8.862 58.759 1.00 62.75 108 LYS A O 1
ATOM 831 N N . LYS A 1 109 ? -25.321 -7.097 60.153 1.00 64.50 109 LYS A N 1
ATOM 832 C CA . LYS A 1 109 ? -25.326 -6.039 59.121 1.00 64.50 109 LYS A CA 1
ATOM 833 C C . LYS A 1 109 ? -23.976 -5.884 58.403 1.00 64.50 109 LYS A C 1
ATOM 835 O O . LYS A 1 109 ? -23.960 -5.906 57.174 1.00 64.50 109 LYS A O 1
ATOM 840 N N . ASP A 1 110 ? -22.862 -5.835 59.130 1.00 60.59 110 ASP A N 1
ATOM 841 C CA . ASP A 1 110 ? -21.536 -5.544 58.553 1.00 60.59 110 ASP A CA 1
ATOM 842 C C . ASP A 1 110 ? -21.021 -6.692 57.669 1.00 60.59 110 ASP A C 1
ATOM 844 O O . ASP A 1 110 ? -20.337 -6.483 56.666 1.00 60.59 110 ASP A O 1
ATOM 848 N N . VAL A 1 111 ? -21.391 -7.931 58.008 1.00 64.25 111 VAL A N 1
ATOM 849 C CA . VAL A 1 111 ? -21.056 -9.127 57.217 1.00 64.25 111 VAL A CA 1
ATOM 850 C C . VAL A 1 111 ? -21.818 -9.143 55.885 1.00 64.25 111 VAL A C 1
ATOM 852 O O . VAL A 1 111 ? -21.257 -9.518 54.853 1.00 64.25 111 VAL A O 1
ATOM 855 N N . LYS A 1 112 ? -23.085 -8.701 55.875 1.00 69.19 112 LYS A N 1
ATOM 856 C CA . LYS A 1 112 ? -23.907 -8.640 54.657 1.00 69.19 112 LYS A CA 1
ATOM 857 C C . LYS A 1 112 ? -23.402 -7.567 53.690 1.00 69.19 112 LYS A C 1
ATOM 859 O O . LYS A 1 112 ? -23.336 -7.825 52.490 1.00 69.19 112 LYS A O 1
ATOM 864 N N . GLU A 1 113 ? -22.995 -6.408 54.204 1.00 67.62 113 GLU A N 1
ATOM 865 C CA . GLU A 1 113 ? -22.451 -5.318 53.387 1.00 67.62 113 GLU A CA 1
ATOM 866 C C . GLU A 1 113 ? -21.100 -5.687 52.756 1.00 67.62 113 GLU A C 1
ATOM 868 O O . GLU A 1 113 ? -20.919 -5.525 51.549 1.00 67.62 113 GLU A O 1
ATOM 873 N N . LYS A 1 114 ? -20.174 -6.277 53.525 1.00 67.31 114 LYS A N 1
ATOM 874 C CA . LYS A 1 114 ? -18.882 -6.748 52.992 1.00 67.31 114 LYS A CA 1
ATOM 875 C C . LYS A 1 114 ? -19.057 -7.812 51.903 1.00 67.31 114 LYS A C 1
ATOM 877 O O . LYS A 1 114 ? -18.349 -7.775 50.896 1.00 67.31 114 LYS A O 1
ATOM 882 N N . ARG A 1 115 ? -20.025 -8.726 52.061 1.00 64.25 115 ARG A N 1
ATOM 883 C CA . ARG A 1 115 ? -20.353 -9.737 51.041 1.00 64.25 115 ARG A CA 1
ATOM 884 C C . ARG A 1 115 ? -20.909 -9.100 49.764 1.00 64.25 115 ARG A C 1
ATOM 886 O O . ARG A 1 115 ? -20.452 -9.457 48.683 1.00 64.25 115 ARG A O 1
ATOM 893 N N . ALA A 1 116 ? -21.822 -8.135 49.881 1.00 67.88 116 ALA A N 1
ATOM 894 C CA . ALA A 1 116 ? -22.380 -7.416 48.733 1.00 67.88 116 ALA A CA 1
ATOM 895 C C . ALA A 1 116 ? -21.316 -6.584 47.991 1.00 67.88 116 ALA A C 1
ATOM 897 O O . ALA A 1 116 ? -21.245 -6.614 46.765 1.00 67.88 116 ALA A O 1
ATOM 898 N N . ARG A 1 117 ? -20.426 -5.901 48.723 1.00 66.81 117 ARG A N 1
ATOM 899 C CA . ARG A 1 117 ? -19.334 -5.099 48.145 1.00 66.81 117 ARG A CA 1
ATOM 900 C C . ARG A 1 117 ? -18.289 -5.965 47.434 1.00 66.81 117 ARG A C 1
ATOM 902 O O . ARG A 1 117 ? -17.803 -5.590 46.372 1.00 66.81 117 ARG A O 1
ATOM 909 N N . SER A 1 118 ? -17.991 -7.148 47.980 1.00 68.69 118 SER A N 1
ATOM 910 C CA . SER A 1 118 ? -17.132 -8.148 47.329 1.00 68.69 118 SER A CA 1
ATOM 911 C C . SER A 1 118 ? -17.762 -8.713 46.051 1.00 68.69 118 SER A C 1
ATOM 913 O O . SER A 1 118 ? -17.060 -8.884 45.058 1.00 68.69 118 SER A O 1
ATOM 915 N N . GLN A 1 119 ? -19.075 -8.965 46.045 1.00 72.00 119 GLN A N 1
ATOM 916 C CA . GLN A 1 119 ? -19.794 -9.432 44.853 1.00 72.00 119 GLN A CA 1
ATOM 917 C C . GLN A 1 119 ? -19.821 -8.370 43.747 1.00 72.00 119 GLN A C 1
ATOM 919 O O . GLN A 1 119 ? -19.446 -8.677 42.619 1.00 72.00 119 GLN A O 1
ATOM 924 N N . LEU A 1 120 ? -20.134 -7.114 44.085 1.00 69.38 120 LEU A N 1
ATOM 925 C CA . LEU A 1 120 ? -20.099 -5.993 43.140 1.00 69.38 120 LEU A CA 1
ATOM 926 C C . LEU A 1 120 ? -18.692 -5.782 42.554 1.00 69.38 120 LEU A C 1
ATOM 928 O O . LEU A 1 120 ? -18.538 -5.554 41.359 1.00 69.38 120 LEU A O 1
ATOM 932 N N . SER A 1 121 ? -17.647 -5.882 43.384 1.00 73.31 121 SER A N 1
ATOM 933 C CA . SER A 1 121 ? -16.260 -5.775 42.917 1.00 73.31 121 SER A CA 1
ATOM 934 C C . SER A 1 121 ? -15.883 -6.910 41.964 1.00 73.31 121 SER A C 1
ATOM 936 O O . SER A 1 121 ? -15.174 -6.660 40.995 1.00 73.31 121 SER A O 1
ATOM 938 N N . LYS A 1 122 ? -16.354 -8.140 42.205 1.00 75.12 122 LYS A N 1
ATOM 939 C CA . LYS A 1 122 ? -16.128 -9.272 41.296 1.00 75.12 122 LYS A CA 1
ATOM 940 C C . LYS A 1 122 ? -16.819 -9.061 39.952 1.00 75.12 122 LYS A C 1
ATOM 942 O O . LYS A 1 122 ? -16.177 -9.253 38.928 1.00 75.12 122 LYS A O 1
ATOM 947 N N . GLU A 1 123 ? -18.072 -8.609 39.946 1.00 72.56 123 GLU A N 1
ATOM 948 C CA . GLU A 1 123 ? -18.792 -8.285 38.705 1.00 72.56 123 GLU A CA 1
ATOM 949 C C . GLU A 1 123 ? -18.129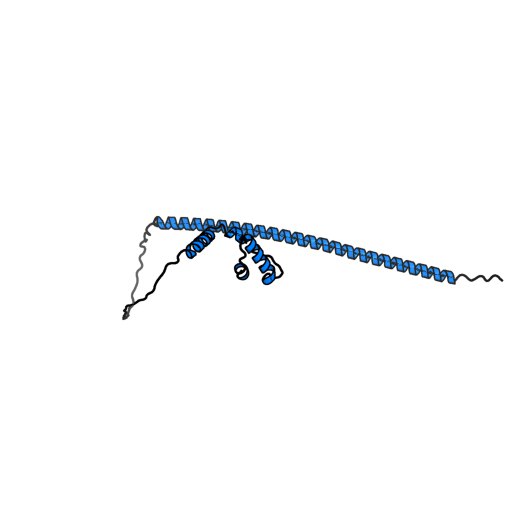 -7.146 37.921 1.00 72.56 123 GLU A C 1
ATOM 951 O O . GLU A 1 123 ? -17.976 -7.248 36.707 1.00 72.56 123 GLU A O 1
ATOM 956 N N . GLN A 1 124 ? -17.672 -6.084 38.593 1.00 77.44 124 GLN A N 1
ATOM 957 C CA . GLN A 1 124 ? -16.952 -4.996 37.921 1.00 77.44 124 GLN A CA 1
ATOM 958 C C . GLN A 1 124 ? -15.605 -5.443 37.341 1.00 77.44 124 GLN A C 1
ATOM 960 O O . GLN A 1 124 ? -15.232 -4.983 36.263 1.00 77.44 124 GLN A O 1
ATOM 965 N N . ASN A 1 125 ? -14.890 -6.338 38.026 1.00 79.75 125 ASN A N 1
ATOM 966 C CA . ASN A 1 125 ? -13.637 -6.899 37.520 1.00 79.75 125 ASN A CA 1
ATOM 967 C C . ASN A 1 125 ? -13.874 -7.800 36.300 1.00 79.75 125 ASN A C 1
ATOM 969 O O . ASN A 1 125 ? -13.184 -7.629 35.303 1.00 79.75 125 ASN A O 1
ATOM 973 N N . LEU A 1 126 ? -14.897 -8.661 36.333 1.00 80.94 126 LEU A N 1
ATOM 974 C CA . LEU A 1 126 ? -15.306 -9.485 35.185 1.00 80.94 126 LEU A CA 1
ATOM 975 C C . LEU A 1 126 ? -15.665 -8.624 33.964 1.00 80.94 126 LEU A C 1
ATOM 977 O O . LEU A 1 126 ? -15.282 -8.936 32.840 1.00 80.94 126 LEU A O 1
ATOM 981 N N . TYR A 1 127 ? -16.380 -7.517 34.180 1.00 82.56 127 TYR A N 1
ATOM 982 C CA . TYR A 1 127 ? -16.754 -6.607 33.098 1.00 82.56 127 TYR A CA 1
ATOM 983 C C . TYR A 1 127 ? -15.546 -5.863 32.510 1.00 82.56 127 TYR A C 1
ATOM 985 O O . TYR A 1 127 ? -15.471 -5.676 31.297 1.00 82.56 127 TYR A O 1
ATOM 993 N N . LYS A 1 128 ? -14.590 -5.450 33.355 1.00 89.88 128 LYS A N 1
ATOM 994 C CA . LYS A 1 128 ? -13.321 -4.863 32.900 1.00 89.88 128 LYS A CA 1
ATOM 995 C C . LYS A 1 128 ? -12.499 -5.855 32.085 1.00 89.88 128 LYS A C 1
ATOM 997 O O . LYS A 1 128 ? -12.075 -5.513 30.992 1.00 89.88 128 LYS A O 1
ATOM 1002 N N . GLU A 1 129 ? -12.343 -7.077 32.580 1.00 90.00 129 GLU A N 1
ATOM 1003 C CA . GLU A 1 129 ? -11.572 -8.127 31.913 1.00 90.00 129 GLU A CA 1
ATOM 1004 C C . GLU A 1 129 ? -12.157 -8.477 30.536 1.00 90.00 129 GLU A C 1
ATOM 1006 O O . GLU A 1 129 ? -11.428 -8.535 29.551 1.00 90.00 129 GLU A O 1
ATOM 1011 N N . ALA A 1 130 ? -13.485 -8.597 30.426 1.00 91.94 130 ALA A N 1
ATOM 1012 C CA . ALA A 1 130 ? -14.152 -8.823 29.143 1.00 91.94 130 ALA A CA 1
ATOM 1013 C C . ALA A 1 130 ? -13.959 -7.661 28.148 1.00 91.94 130 ALA A C 1
ATOM 1015 O O . ALA A 1 130 ? -13.886 -7.873 26.935 1.00 91.94 130 ALA A O 1
ATOM 1016 N N . PHE A 1 131 ? -13.889 -6.423 28.644 1.00 90.62 131 PHE A N 1
ATOM 1017 C CA . PHE A 1 131 ? -13.631 -5.252 27.809 1.00 90.62 131 PHE A CA 1
ATOM 1018 C C . PHE A 1 131 ? -12.173 -5.204 27.333 1.00 90.62 131 PHE A C 1
ATOM 1020 O O . PHE A 1 131 ? -11.924 -4.920 26.160 1.00 90.62 131 PHE A O 1
ATOM 1027 N N . ASP A 1 132 ? -11.228 -5.523 28.218 1.00 93.44 132 ASP A N 1
ATOM 1028 C CA . ASP A 1 132 ? -9.800 -5.586 27.909 1.00 93.44 132 ASP A CA 1
ATOM 1029 C C . ASP A 1 132 ? -9.493 -6.705 26.899 1.00 93.44 132 ASP A C 1
ATOM 1031 O O . ASP A 1 132 ? -8.727 -6.483 25.958 1.00 93.44 132 ASP A O 1
ATOM 1035 N N . ASP A 1 133 ? -10.141 -7.869 27.015 1.00 94.56 133 ASP A N 1
ATOM 1036 C CA . ASP A 1 133 ? -10.040 -8.963 26.037 1.00 94.56 133 ASP A CA 1
ATOM 1037 C C . ASP A 1 133 ? -10.562 -8.539 24.656 1.00 94.56 133 ASP A C 1
ATOM 1039 O O . ASP A 1 133 ? -9.873 -8.680 23.641 1.00 94.56 133 ASP A O 1
ATOM 1043 N N . LEU A 1 134 ? -11.746 -7.916 24.604 1.00 95.50 134 LEU A N 1
ATOM 1044 C CA . LEU A 1 134 ? -12.317 -7.421 23.350 1.00 95.50 134 LEU A CA 1
ATOM 1045 C C . LEU A 1 134 ? -11.419 -6.363 22.693 1.00 95.50 134 LEU A C 1
ATOM 1047 O O . LEU A 1 134 ? -11.229 -6.375 21.472 1.00 95.50 134 LEU A O 1
ATOM 1051 N N . TRP A 1 135 ? -10.857 -5.453 23.491 1.00 95.12 135 TRP A N 1
ATOM 1052 C CA . TRP A 1 135 ? -9.933 -4.431 23.010 1.00 95.12 135 TRP A CA 1
ATOM 1053 C C . TRP A 1 135 ? -8.627 -5.039 22.494 1.00 95.12 135 TRP A C 1
ATOM 1055 O O . TRP A 1 135 ? -8.162 -4.677 21.412 1.00 95.12 135 TRP A O 1
ATOM 1065 N N . SER A 1 136 ? -8.074 -6.010 23.218 1.00 95.94 136 SER A N 1
ATOM 1066 C CA . SER A 1 136 ? -6.862 -6.734 22.827 1.00 95.94 136 SER A CA 1
ATOM 1067 C C . SER A 1 136 ? -7.068 -7.480 21.513 1.00 95.94 136 SER A C 1
ATOM 1069 O O . SER A 1 136 ? -6.275 -7.334 20.582 1.00 95.94 136 SER A O 1
ATOM 1071 N N . LYS A 1 137 ? -8.188 -8.196 21.373 1.00 96.00 137 LYS A N 1
ATOM 1072 C CA . LYS A 1 137 ? -8.558 -8.892 20.137 1.00 96.00 137 LYS A CA 1
ATOM 1073 C C . LYS A 1 137 ? -8.731 -7.935 18.960 1.00 96.00 137 LYS A C 1
ATOM 1075 O O . LYS A 1 137 ? -8.289 -8.237 17.852 1.00 96.00 137 LYS A O 1
ATOM 1080 N N . LYS A 1 138 ? -9.354 -6.775 19.188 1.00 95.56 138 LYS A N 1
ATOM 1081 C CA . LYS A 1 138 ? -9.485 -5.731 18.165 1.00 95.56 138 LYS A CA 1
ATOM 1082 C C . LYS A 1 138 ? -8.115 -5.206 17.729 1.00 95.56 138 LYS A C 1
ATOM 1084 O O . LYS A 1 138 ? -7.873 -5.105 16.532 1.00 95.56 138 LYS A O 1
ATOM 1089 N N . SER A 1 139 ? -7.236 -4.907 18.685 1.00 95.06 139 SER A N 1
ATOM 1090 C CA . SER A 1 139 ? -5.877 -4.423 18.424 1.00 95.06 139 SER A CA 1
ATOM 1091 C C . SER A 1 139 ? -5.058 -5.430 17.609 1.00 95.06 139 SER A C 1
ATOM 1093 O O . SER A 1 139 ? -4.419 -5.055 16.631 1.00 95.06 139 SER A O 1
ATOM 1095 N N . LEU A 1 140 ? -5.143 -6.724 17.944 1.00 95.69 140 LEU A N 1
ATOM 1096 C CA . LEU A 1 140 ? -4.466 -7.793 17.202 1.00 95.69 140 LEU A CA 1
ATOM 1097 C C . LEU A 1 140 ? -4.955 -7.907 15.753 1.00 95.69 140 LEU A C 1
ATOM 1099 O O . LEU A 1 140 ? -4.139 -7.998 14.842 1.00 95.69 140 LEU A O 1
ATOM 1103 N N . LEU A 1 141 ? -6.271 -7.856 15.526 1.00 95.50 141 LEU A N 1
ATOM 1104 C CA . LEU A 1 141 ? -6.837 -7.870 14.171 1.00 95.50 141 LEU A CA 1
ATOM 1105 C C . LEU A 1 141 ? -6.424 -6.643 13.351 1.00 95.50 141 LEU A C 1
ATOM 1107 O O . LEU A 1 141 ? -6.169 -6.750 12.153 1.00 95.50 141 LEU A O 1
ATOM 1111 N N . GLU A 1 142 ? -6.374 -5.473 13.984 1.00 95.69 142 GLU A N 1
ATOM 1112 C CA . GLU A 1 142 ? -5.922 -4.237 13.344 1.00 95.69 142 GLU A CA 1
ATOM 1113 C C . GLU A 1 142 ? -4.435 -4.328 12.966 1.00 95.69 142 GLU A C 1
ATOM 1115 O O . GLU A 1 142 ? -4.072 -4.005 11.835 1.00 95.69 142 GLU A O 1
ATOM 1120 N N . ALA A 1 143 ? -3.595 -4.858 13.861 1.00 97.25 143 ALA A N 1
ATOM 1121 C CA . ALA A 1 143 ? -2.178 -5.094 13.602 1.00 97.25 143 ALA A CA 1
ATOM 1122 C C . ALA A 1 143 ? -1.953 -6.107 12.466 1.00 97.25 143 ALA A C 1
ATOM 1124 O O . ALA A 1 143 ? -1.151 -5.847 11.573 1.00 97.25 143 ALA A O 1
ATOM 1125 N N . GLU A 1 144 ? -2.697 -7.218 12.440 1.00 96.69 144 GLU A N 1
ATOM 1126 C CA . GLU A 1 144 ? -2.621 -8.212 11.359 1.00 96.69 144 GLU A CA 1
ATOM 1127 C C . GLU A 1 144 ? -3.023 -7.603 10.006 1.00 96.69 144 GLU A C 1
ATOM 1129 O O . GLU A 1 144 ? -2.400 -7.861 8.973 1.00 96.69 144 GLU A O 1
ATOM 1134 N N . LYS A 1 145 ? -4.063 -6.763 9.991 1.00 96.06 145 LYS A N 1
ATOM 1135 C CA . LYS A 1 145 ? -4.501 -6.071 8.777 1.00 96.06 145 LYS A CA 1
ATOM 1136 C C . LYS A 1 145 ? -3.443 -5.088 8.276 1.00 96.06 145 LYS A C 1
ATOM 1138 O O . LYS A 1 145 ? -3.207 -5.035 7.068 1.00 96.06 145 LYS A O 1
ATOM 1143 N N . GLU A 1 146 ? -2.821 -4.324 9.171 1.00 97.06 146 GLU A N 1
ATOM 1144 C CA . GLU A 1 146 ? -1.754 -3.396 8.789 1.00 97.06 146 GLU A CA 1
ATOM 1145 C C . GLU A 1 146 ? -0.508 -4.152 8.315 1.00 97.06 146 GLU A C 1
ATOM 1147 O O . GLU A 1 146 ? 0.077 -3.773 7.305 1.00 97.06 146 GLU A O 1
ATOM 1152 N N . GLN A 1 147 ? -0.168 -5.282 8.942 1.00 96.75 147 GLN A N 1
ATOM 1153 C CA . GLN A 1 147 ? 0.914 -6.152 8.483 1.00 96.75 147 GLN A CA 1
ATOM 1154 C C . GLN A 1 147 ? 0.654 -6.676 7.065 1.00 96.75 147 GLN A C 1
ATOM 1156 O O . GLN A 1 147 ? 1.505 -6.532 6.195 1.00 96.75 147 GLN A O 1
ATOM 1161 N N . LYS A 1 148 ? -0.539 -7.215 6.782 1.00 97.81 148 LYS A N 1
ATOM 1162 C CA . LYS A 1 148 ? -0.890 -7.687 5.427 1.00 97.81 148 LYS A CA 1
ATOM 1163 C C . LYS A 1 148 ? -0.809 -6.572 4.389 1.00 97.81 148 LYS A C 1
ATOM 1165 O O . LYS A 1 148 ? -0.375 -6.797 3.262 1.00 97.81 148 LYS A O 1
ATOM 1170 N N . LYS A 1 149 ? -1.232 -5.363 4.759 1.00 96.94 149 LYS A N 1
ATOM 1171 C CA . LYS A 1 149 ? -1.137 -4.177 3.906 1.00 96.94 149 LYS A CA 1
ATOM 1172 C C . LYS A 1 149 ? 0.323 -3.816 3.624 1.00 96.94 149 LYS A C 1
ATOM 1174 O O . LYS A 1 149 ? 0.664 -3.585 2.466 1.00 96.94 149 LYS A O 1
ATOM 1179 N N . GLN A 1 150 ? 1.174 -3.845 4.644 1.00 97.00 150 GLN A N 1
ATOM 1180 C CA . GLN A 1 150 ? 2.610 -3.625 4.511 1.00 97.00 150 GLN A CA 1
ATOM 1181 C C . GLN A 1 150 ? 3.270 -4.678 3.606 1.00 97.00 150 GLN A C 1
ATOM 1183 O O . GLN A 1 150 ? 3.947 -4.316 2.649 1.00 97.00 150 GLN A O 1
ATOM 1188 N N . GLU A 1 151 ? 2.979 -5.964 3.810 1.00 98.06 151 GLU A N 1
ATOM 1189 C CA . GLU A 1 151 ? 3.477 -7.057 2.962 1.00 98.06 151 GLU A CA 1
ATOM 1190 C C . GLU A 1 151 ? 3.031 -6.909 1.496 1.00 98.06 151 GLU A C 1
ATOM 1192 O O . GLU A 1 151 ? 3.794 -7.177 0.565 1.00 98.06 151 GLU A O 1
ATOM 1197 N N . CYS A 1 152 ? 1.794 -6.459 1.261 1.00 97.56 152 CYS A N 1
ATOM 1198 C CA . CYS A 1 152 ? 1.310 -6.142 -0.081 1.00 97.56 152 CYS A CA 1
ATOM 1199 C C . CYS A 1 152 ? 2.103 -4.998 -0.727 1.00 97.56 152 CYS A C 1
ATOM 1201 O O . CYS A 1 152 ? 2.453 -5.106 -1.905 1.00 97.56 152 CYS A O 1
ATOM 1203 N N . TYR A 1 153 ? 2.396 -3.928 0.017 1.00 97.81 153 TYR A N 1
ATOM 1204 C CA . TYR A 1 153 ? 3.210 -2.821 -0.490 1.00 97.81 153 TYR A CA 1
ATOM 1205 C C . TYR A 1 153 ? 4.637 -3.252 -0.799 1.00 97.81 153 TYR A C 1
ATOM 1207 O O . TYR A 1 153 ? 5.150 -2.920 -1.864 1.00 97.81 153 TYR A O 1
ATOM 1215 N N . GLU A 1 154 ? 5.261 -4.024 0.085 1.00 98.19 154 GLU A N 1
ATOM 1216 C CA . GLU A 1 154 ? 6.621 -4.526 -0.112 1.00 98.19 154 GLU A CA 1
ATOM 1217 C C . GLU A 1 154 ? 6.709 -5.428 -1.344 1.00 98.19 154 GLU A C 1
ATOM 1219 O O . GLU A 1 154 ? 7.613 -5.270 -2.166 1.00 98.19 154 GLU A O 1
ATOM 1224 N N . ARG A 1 155 ? 5.721 -6.309 -1.542 1.00 98.25 155 ARG A N 1
ATOM 1225 C CA . ARG A 1 155 ? 5.637 -7.145 -2.745 1.00 98.25 155 ARG A CA 1
ATOM 1226 C C . ARG A 1 155 ? 5.501 -6.307 -4.016 1.00 98.25 155 ARG A C 1
ATOM 1228 O O . ARG A 1 155 ? 6.203 -6.575 -4.988 1.00 98.25 155 ARG A O 1
ATOM 1235 N N . ALA A 1 156 ? 4.618 -5.309 -4.014 1.00 98.25 156 ALA A N 1
ATOM 1236 C CA . ALA A 1 156 ? 4.425 -4.428 -5.165 1.00 98.25 156 ALA A CA 1
ATOM 1237 C C . ALA A 1 156 ? 5.691 -3.613 -5.471 1.00 98.25 156 ALA A C 1
ATOM 1239 O O . ALA A 1 156 ? 6.088 -3.494 -6.628 1.00 98.25 156 ALA A O 1
ATOM 1240 N N . TYR A 1 157 ? 6.361 -3.108 -4.434 1.00 98.31 157 TYR A N 1
ATOM 1241 C CA . TYR A 1 157 ? 7.613 -2.376 -4.570 1.00 98.31 157 TYR A CA 1
ATOM 1242 C C . TYR A 1 157 ? 8.722 -3.251 -5.165 1.00 98.31 157 TYR A C 1
ATOM 1244 O O . TYR A 1 157 ? 9.378 -2.836 -6.117 1.00 98.31 157 TYR A O 1
ATOM 1252 N N . ALA A 1 158 ? 8.898 -4.477 -4.666 1.00 98.44 158 ALA A N 1
ATOM 1253 C CA . ALA A 1 158 ? 9.890 -5.413 -5.193 1.00 98.44 158 ALA A CA 1
ATOM 1254 C C . ALA A 1 158 ? 9.635 -5.760 -6.670 1.00 98.44 158 ALA A C 1
ATOM 1256 O O . ALA A 1 158 ? 10.571 -5.796 -7.465 1.00 98.44 158 ALA A O 1
ATOM 1257 N N . GLN A 1 159 ? 8.369 -5.960 -7.052 1.00 98.19 159 GLN A N 1
ATOM 1258 C CA . GLN A 1 159 ? 8.000 -6.184 -8.451 1.00 98.19 159 GLN A CA 1
ATOM 1259 C C . GLN A 1 159 ? 8.344 -4.983 -9.336 1.00 98.19 159 GLN A C 1
ATOM 1261 O O . GLN A 1 159 ? 8.876 -5.171 -10.426 1.00 98.19 159 GLN A O 1
ATOM 1266 N N . GLU A 1 160 ? 8.079 -3.760 -8.879 1.00 98.31 160 GLU A N 1
ATOM 1267 C CA . GLU A 1 160 ? 8.395 -2.560 -9.655 1.00 98.31 160 GLU A CA 1
ATOM 1268 C C . GLU A 1 160 ? 9.909 -2.349 -9.803 1.00 98.31 160 GLU A C 1
ATOM 1270 O O . GLU A 1 160 ? 10.373 -2.011 -10.888 1.00 98.31 160 GLU A O 1
ATOM 1275 N N . GLN A 1 161 ? 10.697 -2.625 -8.758 1.00 98.50 161 GLN A N 1
ATOM 1276 C CA . GLN A 1 161 ? 12.161 -2.588 -8.848 1.00 98.50 161 GLN A CA 1
ATOM 1277 C C . GLN A 1 161 ? 12.696 -3.576 -9.891 1.00 98.50 161 GLN A C 1
ATOM 1279 O O . GLN A 1 161 ? 13.556 -3.213 -10.694 1.00 98.50 161 GLN A O 1
ATOM 1284 N N . GLU A 1 162 ? 12.161 -4.798 -9.930 1.00 98.44 162 GLU A N 1
ATOM 1285 C CA . GLU A 1 162 ? 12.570 -5.793 -10.925 1.00 98.44 162 GLU A CA 1
ATOM 1286 C C . GLU A 1 162 ? 12.167 -5.374 -12.347 1.00 98.44 162 GLU A C 1
ATOM 1288 O O . GLU A 1 162 ? 12.955 -5.518 -13.279 1.00 98.44 162 GLU A O 1
ATOM 1293 N N . ARG A 1 163 ? 10.980 -4.776 -12.525 1.00 98.38 163 ARG A N 1
ATOM 1294 C CA . ARG A 1 163 ? 10.563 -4.216 -13.823 1.00 98.38 163 ARG A CA 1
ATOM 1295 C C . ARG A 1 163 ? 11.514 -3.121 -14.298 1.00 98.38 163 ARG A C 1
ATOM 1297 O O . ARG A 1 163 ? 11.979 -3.180 -15.431 1.00 98.38 163 ARG A O 1
ATOM 1304 N N . ILE A 1 164 ? 11.855 -2.175 -13.421 1.00 98.62 164 ILE A N 1
ATOM 1305 C CA . ILE A 1 164 ? 12.812 -1.101 -13.725 1.00 98.62 164 ILE A CA 1
ATOM 1306 C C . ILE A 1 164 ? 14.173 -1.686 -14.106 1.00 98.62 164 ILE A C 1
ATOM 1308 O O . ILE A 1 164 ? 14.791 -1.230 -15.067 1.00 98.62 164 ILE A O 1
ATOM 1312 N N . ARG A 1 165 ? 14.641 -2.704 -13.381 1.00 98.56 165 ARG A N 1
ATOM 1313 C CA . ARG A 1 165 ? 15.908 -3.376 -13.673 1.00 98.56 165 ARG A CA 1
ATOM 1314 C C . ARG A 1 165 ? 15.899 -4.022 -15.060 1.00 98.56 165 ARG A C 1
ATOM 1316 O O . ARG A 1 165 ? 16.822 -3.790 -15.837 1.00 98.56 165 ARG A O 1
ATOM 1323 N N . ILE A 1 166 ? 14.860 -4.789 -15.385 1.00 98.62 166 ILE A N 1
ATOM 1324 C CA . ILE A 1 166 ? 14.709 -5.422 -16.703 1.00 98.62 166 ILE A CA 1
ATOM 1325 C C . ILE A 1 166 ? 14.678 -4.358 -17.807 1.00 98.62 166 ILE A C 1
ATOM 1327 O O . ILE A 1 166 ? 15.342 -4.509 -18.833 1.00 98.62 166 ILE A O 1
ATOM 1331 N N . ASP A 1 167 ? 13.958 -3.256 -17.600 1.00 98.44 167 ASP A N 1
ATOM 1332 C CA . ASP A 1 167 ? 13.894 -2.158 -18.566 1.00 98.44 167 ASP A CA 1
ATOM 1333 C C . ASP A 1 167 ? 15.264 -1.499 -18.779 1.00 98.44 167 ASP A C 1
ATOM 1335 O O . ASP A 1 167 ? 15.645 -1.222 -19.919 1.00 98.44 167 ASP A O 1
ATOM 1339 N N . GLN A 1 168 ? 16.049 -1.307 -17.716 1.00 98.56 168 GLN A N 1
ATOM 1340 C CA . GLN A 1 168 ? 17.427 -0.818 -17.819 1.00 98.56 168 GLN A CA 1
ATOM 1341 C C . GLN A 1 168 ? 18.320 -1.785 -18.604 1.00 98.56 168 GLN A C 1
ATOM 1343 O O . GLN A 1 168 ? 19.034 -1.356 -19.513 1.00 98.56 168 GLN A O 1
ATOM 1348 N N . GLU A 1 169 ? 18.267 -3.084 -18.299 1.00 98.50 169 GLU A N 1
ATOM 1349 C CA . GLU A 1 169 ? 19.036 -4.112 -19.011 1.00 98.50 169 GLU A CA 1
ATOM 1350 C C . GLU A 1 169 ? 18.662 -4.150 -20.506 1.00 98.50 169 GLU A C 1
ATOM 1352 O O . GLU A 1 169 ? 19.544 -4.167 -21.371 1.00 98.50 169 GLU A O 1
ATOM 1357 N N . ASN A 1 170 ? 17.369 -4.047 -20.828 1.00 98.31 170 ASN A N 1
ATOM 1358 C CA . ASN A 1 170 ? 16.867 -3.977 -22.201 1.00 98.31 170 ASN A CA 1
ATOM 1359 C C . ASN A 1 170 ? 17.339 -2.720 -22.943 1.00 98.31 170 ASN A C 1
ATOM 1361 O O . ASN A 1 170 ? 17.708 -2.797 -24.118 1.00 98.31 170 ASN A O 1
ATOM 1365 N N . LEU A 1 171 ? 17.346 -1.559 -22.281 1.00 98.50 171 LEU A N 1
ATOM 1366 C CA . LEU A 1 171 ? 17.864 -0.317 -22.860 1.00 98.50 171 LEU A CA 1
ATOM 1367 C C . LEU A 1 171 ? 19.360 -0.427 -23.166 1.00 98.50 171 LEU A C 1
ATOM 1369 O O . LEU A 1 171 ? 19.795 -0.032 -24.248 1.00 98.50 171 LEU A O 1
ATOM 1373 N N . VAL A 1 172 ? 20.141 -1.014 -22.257 1.00 98.44 172 VAL A N 1
ATOM 1374 C CA . VAL A 1 172 ? 21.573 -1.259 -22.473 1.00 98.44 172 VAL A CA 1
ATOM 1375 C C . VAL A 1 172 ? 21.795 -2.215 -23.646 1.00 98.44 172 VAL A C 1
ATOM 1377 O O . VAL A 1 172 ? 22.641 -1.945 -24.499 1.00 98.44 172 VAL A O 1
ATOM 1380 N N . ALA A 1 173 ? 21.036 -3.309 -23.727 1.00 98.19 173 ALA A N 1
ATOM 1381 C CA . ALA A 1 173 ? 21.129 -4.258 -24.834 1.00 98.19 173 ALA A CA 1
ATOM 1382 C C . ALA A 1 173 ? 20.790 -3.599 -26.182 1.00 98.19 173 ALA A C 1
ATOM 1384 O O . ALA A 1 173 ? 21.546 -3.742 -27.144 1.00 98.19 173 ALA A O 1
ATOM 1385 N N . ARG A 1 174 ? 19.710 -2.808 -26.234 1.00 98.12 174 ARG A N 1
ATOM 1386 C CA . ARG A 1 174 ? 19.308 -2.058 -27.433 1.00 98.12 174 ARG A CA 1
ATOM 1387 C C . ARG A 1 174 ? 20.375 -1.050 -27.860 1.00 98.12 174 ARG A C 1
ATOM 1389 O O . ARG A 1 174 ? 20.654 -0.942 -29.050 1.00 98.12 174 ARG A O 1
ATOM 1396 N N . ASN A 1 175 ? 20.990 -0.339 -26.917 1.00 98.12 175 ASN A N 1
ATOM 1397 C CA . ASN A 1 175 ? 22.067 0.600 -27.232 1.00 98.12 175 ASN A CA 1
ATOM 1398 C C . ASN A 1 175 ? 23.282 -0.110 -27.839 1.00 98.12 175 ASN A C 1
ATOM 1400 O O . ASN A 1 175 ? 23.772 0.327 -28.875 1.00 98.12 175 ASN A O 1
ATOM 1404 N N . LYS A 1 176 ? 23.708 -1.246 -27.273 1.00 98.31 176 LYS A N 1
ATOM 1405 C CA . LYS A 1 176 ? 24.802 -2.054 -27.842 1.00 98.31 176 LYS A CA 1
ATOM 1406 C C . LYS A 1 176 ? 24.484 -2.547 -29.253 1.00 98.31 176 LYS A C 1
ATOM 1408 O O . LYS A 1 176 ? 25.353 -2.545 -30.121 1.00 98.31 176 LYS A O 1
ATOM 1413 N N . GLU A 1 177 ? 23.242 -2.958 -29.500 1.00 98.00 177 GLU A N 1
ATOM 1414 C CA . GLU A 1 177 ? 22.803 -3.378 -30.833 1.00 98.00 177 GLU A CA 1
ATOM 1415 C C . GLU A 1 177 ? 22.871 -2.219 -31.841 1.00 98.00 177 GLU A C 1
ATOM 1417 O O . GLU A 1 177 ? 23.334 -2.399 -32.969 1.00 98.00 177 GLU A O 1
ATOM 1422 N N . LEU A 1 178 ? 22.441 -1.020 -31.436 1.00 98.06 178 LEU A N 1
ATOM 1423 C CA . LEU A 1 178 ? 22.548 0.184 -32.258 1.00 98.06 178 LEU A CA 1
ATOM 1424 C C . LEU A 1 178 ? 24.009 0.548 -32.529 1.00 98.06 178 LEU A C 1
ATOM 1426 O O . LEU A 1 178 ? 24.357 0.809 -33.677 1.00 98.06 178 LEU A O 1
ATOM 1430 N N . GLU A 1 179 ? 24.877 0.508 -31.521 1.00 97.81 179 GLU A N 1
ATOM 1431 C CA . GLU A 1 179 ? 26.314 0.746 -31.686 1.00 97.81 179 GLU A CA 1
ATOM 1432 C C . GLU A 1 179 ? 26.927 -0.227 -32.698 1.00 97.81 179 GLU A C 1
ATOM 1434 O O . GLU A 1 179 ? 27.579 0.213 -33.647 1.00 97.81 179 GLU A O 1
ATOM 1439 N N . LEU A 1 180 ? 26.638 -1.526 -32.578 1.00 97.94 180 LEU A N 1
ATOM 1440 C CA . LEU A 1 180 ? 27.113 -2.538 -33.523 1.00 97.94 180 LEU A CA 1
ATOM 1441 C C . LEU A 1 180 ? 26.619 -2.256 -34.950 1.00 97.94 180 LEU A C 1
ATOM 1443 O O . LEU A 1 180 ? 27.408 -2.291 -35.892 1.00 97.94 180 LEU A O 1
ATOM 1447 N N . LYS A 1 181 ? 25.331 -1.920 -35.119 1.00 98.00 181 LYS A N 1
ATOM 1448 C CA . LYS A 1 181 ? 24.760 -1.543 -36.424 1.00 98.00 181 LYS A CA 1
ATOM 1449 C C . LYS A 1 181 ? 25.464 -0.325 -37.012 1.00 98.00 181 LYS A C 1
ATOM 1451 O O . LYS A 1 181 ? 25.812 -0.337 -38.188 1.00 98.00 181 LYS A O 1
ATOM 1456 N N . THR A 1 182 ? 25.711 0.707 -36.205 1.00 97.50 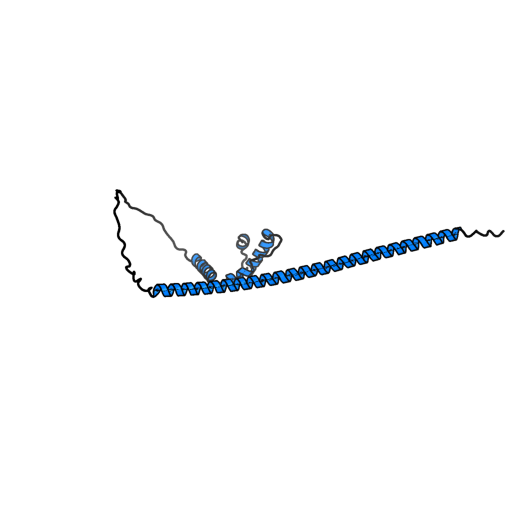182 THR A N 1
ATOM 1457 C CA . THR A 1 182 ? 26.426 1.904 -36.672 1.00 97.50 182 THR A CA 1
ATOM 1458 C C . THR A 1 182 ? 27.870 1.601 -37.053 1.00 97.50 182 THR A C 1
ATOM 1460 O O . THR A 1 182 ? 28.378 2.185 -38.005 1.00 97.50 182 THR A O 1
ATOM 1463 N N . TRP A 1 183 ? 28.534 0.693 -36.337 1.00 97.75 183 TRP A N 1
ATOM 1464 C CA . TRP A 1 183 ? 29.899 0.281 -36.639 1.00 97.75 183 TRP A CA 1
ATOM 1465 C C . TRP A 1 183 ? 29.969 -0.516 -37.947 1.00 97.75 183 TRP A C 1
ATOM 1467 O O . TRP A 1 183 ? 30.763 -0.176 -38.818 1.00 97.75 183 TRP A O 1
ATOM 1477 N N . LEU A 1 184 ? 29.075 -1.492 -38.134 1.00 96.94 184 LEU A N 1
ATOM 1478 C CA . LEU A 1 184 ? 28.971 -2.266 -39.375 1.00 96.94 184 LEU A CA 1
ATOM 1479 C C . LEU A 1 184 ? 28.649 -1.384 -40.585 1.00 96.94 184 LEU A C 1
ATOM 1481 O O . LEU A 1 184 ? 29.216 -1.578 -41.656 1.00 96.94 184 LEU A O 1
ATOM 1485 N N . GLU A 1 185 ? 27.765 -0.401 -40.424 1.00 96.12 185 GLU A N 1
ATOM 1486 C CA . GLU A 1 185 ? 27.436 0.537 -41.497 1.00 96.12 185 GLU A CA 1
ATOM 1487 C C . GLU A 1 185 ? 28.631 1.426 -41.865 1.00 96.12 185 GLU A C 1
ATOM 1489 O O . GLU A 1 185 ? 28.906 1.632 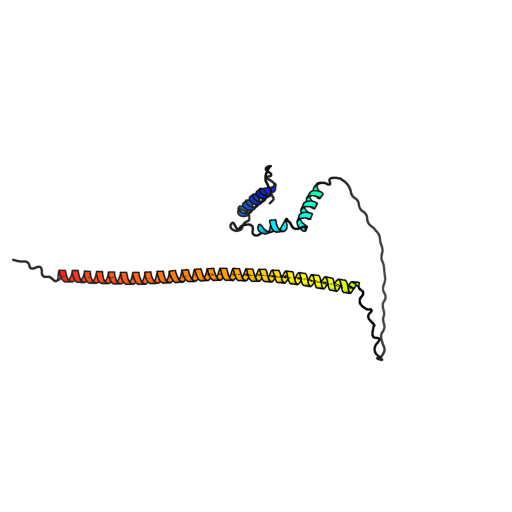-43.046 1.00 96.12 185 GLU A O 1
ATOM 1494 N N . LYS A 1 186 ? 29.393 1.905 -40.872 1.00 95.75 186 LYS A N 1
ATOM 1495 C CA . LYS A 1 186 ? 30.647 2.635 -41.121 1.00 95.75 186 LYS A CA 1
ATOM 1496 C C . LYS A 1 186 ? 31.656 1.768 -41.877 1.00 95.75 186 LYS A C 1
ATOM 1498 O O . LYS A 1 186 ? 32.237 2.242 -42.848 1.00 95.75 186 LYS A O 1
ATOM 1503 N N . GLU A 1 187 ? 31.818 0.505 -41.486 1.00 95.81 187 GLU A N 1
ATOM 1504 C CA . GLU A 1 187 ? 32.699 -0.453 -42.170 1.00 95.81 187 GLU A CA 1
ATOM 1505 C C . GLU A 1 187 ? 32.258 -0.709 -43.623 1.00 95.81 187 GLU A C 1
ATOM 1507 O O . GLU A 1 187 ? 33.068 -0.707 -44.556 1.00 95.81 187 GLU A O 1
ATOM 1512 N N . ARG A 1 188 ? 30.946 -0.846 -43.850 1.00 95.56 188 ARG A N 1
ATOM 1513 C CA . ARG A 1 188 ? 30.352 -0.981 -45.188 1.00 95.56 188 ARG A CA 1
ATOM 1514 C C . ARG A 1 188 ? 30.632 0.238 -46.072 1.00 95.56 188 ARG A C 1
ATOM 1516 O O . ARG A 1 188 ? 30.906 0.077 -47.256 1.00 95.56 188 ARG A O 1
ATOM 1523 N N . ILE A 1 189 ? 30.558 1.449 -45.521 1.00 93.56 189 ILE A N 1
ATOM 1524 C CA . ILE A 1 189 ? 30.838 2.685 -46.267 1.00 93.56 189 ILE A CA 1
ATOM 1525 C C . ILE A 1 189 ? 32.328 2.764 -46.636 1.00 93.56 189 ILE A C 1
ATOM 1527 O O . ILE A 1 189 ? 32.650 2.962 -47.805 1.00 93.56 189 ILE A O 1
ATOM 1531 N N . MET A 1 190 ? 33.238 2.522 -45.685 1.00 90.69 190 MET A N 1
ATOM 1532 C CA . MET A 1 190 ? 34.689 2.571 -45.938 1.00 90.69 190 MET A CA 1
ATOM 1533 C C . MET A 1 190 ? 35.157 1.537 -46.979 1.00 90.69 190 MET A C 1
ATOM 1535 O O . MET A 1 190 ? 36.070 1.802 -47.763 1.00 90.69 190 MET A O 1
ATOM 1539 N N . SER A 1 191 ? 34.525 0.362 -47.018 1.00 89.44 191 SER A N 1
ATOM 1540 C CA . SER A 1 191 ? 34.847 -0.686 -47.998 1.00 89.44 191 SER A CA 1
ATOM 1541 C C . SER A 1 191 ? 34.332 -0.398 -49.416 1.00 89.44 191 SER A C 1
ATOM 1543 O O . SER A 1 191 ? 34.903 -0.905 -50.377 1.00 89.44 191 SER A O 1
ATOM 1545 N N . ILE A 1 192 ? 33.306 0.444 -49.585 1.00 86.00 192 ILE A N 1
ATOM 1546 C CA . ILE A 1 192 ? 32.812 0.862 -50.910 1.00 86.00 192 ILE A CA 1
ATOM 1547 C C . ILE A 1 192 ? 33.761 1.871 -51.571 1.00 86.00 192 ILE A C 1
ATOM 1549 O O . ILE A 1 192 ? 34.033 1.758 -52.767 1.00 86.00 192 ILE A O 1
ATOM 1553 N N . ASP A 1 193 ? 34.307 2.816 -50.803 1.00 72.25 193 ASP A N 1
ATOM 1554 C CA . ASP A 1 193 ? 35.161 3.893 -51.330 1.00 72.25 193 ASP A CA 1
ATOM 1555 C C . ASP A 1 193 ? 36.582 3.431 -51.707 1.00 72.25 193 ASP A C 1
ATOM 1557 O O . ASP A 1 193 ? 37.319 4.148 -52.384 1.00 72.25 193 ASP A O 1
ATOM 1561 N N . THR A 1 194 ? 36.977 2.220 -51.307 1.00 71.44 194 THR A N 1
ATOM 1562 C CA . THR A 1 194 ? 38.294 1.639 -51.617 1.00 71.44 194 THR A CA 1
ATOM 1563 C C . THR A 1 194 ? 38.330 0.845 -52.924 1.00 71.44 194 THR A C 1
ATOM 1565 O O . THR A 1 194 ? 39.415 0.456 -53.358 1.00 71.44 194 THR A O 1
ATOM 1568 N N . VAL A 1 195 ? 37.191 0.626 -53.595 1.00 66.88 195 VAL A N 1
ATOM 1569 C CA . VAL A 1 195 ? 37.147 -0.085 -54.883 1.00 66.88 195 VAL A CA 1
ATOM 1570 C C . VAL A 1 195 ? 37.469 0.896 -56.022 1.00 66.88 195 VAL A C 1
ATOM 1572 O O . VAL A 1 195 ? 36.681 1.812 -56.275 1.00 66.88 195 VAL A O 1
ATOM 1575 N N . PRO A 1 196 ? 38.595 0.739 -56.751 1.00 65.88 196 PRO A N 1
ATOM 1576 C CA . PRO A 1 196 ? 38.938 1.635 -57.846 1.00 65.88 196 PRO A CA 1
ATOM 1577 C C . PRO A 1 196 ? 37.855 1.579 -58.919 1.00 65.88 196 PRO A C 1
ATOM 1579 O O . PRO A 1 196 ? 37.510 0.507 -59.421 1.00 65.88 196 PRO A O 1
ATOM 1582 N N . ARG A 1 197 ? 37.325 2.740 -59.303 1.00 64.69 197 ARG A N 1
ATOM 1583 C CA . ARG A 1 197 ? 36.406 2.846 -60.435 1.00 64.69 197 ARG A CA 1
ATOM 1584 C C . ARG A 1 197 ? 37.198 2.516 -61.700 1.00 64.69 197 ARG A C 1
ATOM 1586 O O . ARG A 1 197 ? 37.923 3.367 -62.207 1.00 64.69 197 ARG A O 1
ATOM 1593 N N . VAL A 1 198 ? 37.110 1.273 -62.174 1.00 65.94 198 VAL A N 1
ATOM 1594 C CA . VAL A 1 198 ? 37.781 0.836 -63.406 1.00 65.94 198 VAL A CA 1
ATOM 1595 C C . VAL A 1 198 ? 37.120 1.551 -64.581 1.00 65.94 198 VAL A C 1
ATOM 1597 O O . VAL A 1 198 ? 36.078 1.136 -65.093 1.00 65.94 198 VAL A O 1
ATOM 1600 N N . VAL A 1 199 ? 37.710 2.679 -64.970 1.00 6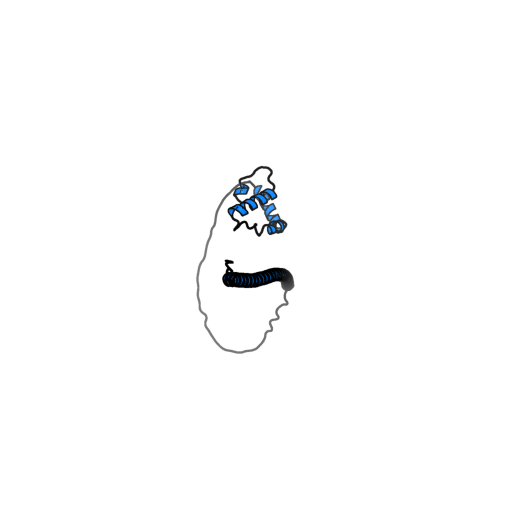7.12 199 VAL A N 1
ATOM 1601 C CA . VAL A 1 199 ? 37.353 3.414 -66.180 1.00 67.12 199 VAL A CA 1
ATOM 1602 C C . VAL A 1 199 ? 37.895 2.593 -67.346 1.00 67.12 199 VAL A C 1
ATOM 1604 O O . VAL A 1 199 ? 39.105 2.518 -67.540 1.00 67.12 199 VAL A O 1
ATOM 1607 N N . HIS A 1 200 ? 37.010 1.900 -68.058 1.00 63.28 200 HIS A N 1
ATOM 1608 C CA . HIS A 1 200 ? 37.382 1.196 -69.282 1.00 63.28 200 HIS A CA 1
ATOM 1609 C C . HIS A 1 200 ? 37.538 2.246 -70.391 1.00 63.28 200 HIS A C 1
ATOM 1611 O O . HIS A 1 200 ? 36.581 2.970 -70.676 1.00 63.28 200 HIS A O 1
ATOM 1617 N N . VAL A 1 201 ? 38.747 2.347 -70.950 1.00 61.84 201 VAL A N 1
ATOM 1618 C CA . VAL A 1 201 ? 39.096 3.132 -72.148 1.00 61.84 201 VAL A CA 1
ATOM 1619 C C . VAL A 1 201 ? 39.351 2.164 -73.290 1.00 61.84 201 VAL A C 1
ATOM 1621 O O . VAL A 1 201 ? 40.022 1.141 -73.026 1.00 61.84 201 VAL A O 1
#

Organism: Arundo donax (NCBI:txid35708)

Secondary structure (DSSP, 8-state):
-HHHHH---TT--HHHHHHHHHHHHHHHT-GGG---TTTTHHHHHTTSHHHHHHHHHHHHTTS---------------------------------------PPPPPHHHHHHHHHHHHHHHHHHHHHHHHHHHHHHHHHHHHHHHHHHHHHHHHHHHHHHHHHHHHHHHHHHHHHHHHHHHHHHHHHHHHHHTS------

Foldseek 3Di:
DVVLVVPDDPPQDPVNSVVVVQVCCLVPPDDPSDGDPCPVVVVVPCPDPVNVVVVVVVVVVVPDDDDDDDDDDDDDDDDDDDDDDDDDDDDDDDDDDDDPPPDDPDDPVVVVVVVVVVVVVVVVVVVVVVVVVVVVVVVVVVVVVVVVVVVVVVVVVVVVVVVVVVVVVVVVVVVVVVVVVVVVVVVVVVVVVPDDPPDDD

InterPro domains:
  IPR029466 No apical meristem-associated, C-terminal domain [PF14303] (35-193)

Radius of gyration: 46.54 Å; chains: 1; bounding box: 90×45×160 Å

pLDDT: mean 72.14, std 22.86, range [28.17, 98.62]